Protein 2BZG (pdb70)

B-factor: mean 18.45, std 5.49, range [4.97, 42.67]

Sequence (226 aa):
EVQKNQVLTLEEWQDKWVNGKTAFHQEQGHQLLKKHLDTFLKGKSGLRVFFPLCGKAVEKWFADRGHSVVGVEISELGIQEFFTEQNLSYSEEPITEIPGTKVFKSSSGNISLYCCSIFDLPRTNIGKFDIWDRGALVAINPGDRKCYADTFSLLGKKFQYLLCVLSYDPTKHPGPPFYVPHAEIERLFGKICNIRCLEKVDAFEERHKSWGIDCLFEKLYLLTEK

Secondary structure (DSSP, 8-state):
-TTTT----HHHHHHHHHHT--TT--TT--HHHHHHHHHHHTT--S-EEEETT-TT----HHHHTT-EEEEE-S-HHHHHHHHHHTT--EEEEE-TTSTT-EEEEETTSSEEEEES-GGGGGGS----B--EESSSTTTS-GGGHHHHHH--TTB-SS-EEEEEEEE--TTT---SSPP--HHHHHHHHTTTEEEEEEEEEE---GGGGGGT-S--EEEEEEEEE-

Nearest PDB structures (foldseek):
  2h11-assembly2_B  TM=1.004E+00  e=7.024E-51  Homo sapiens
  3bgd-assembly2_B  TM=9.938E-01  e=3.199E-42  unclassified
  1pjz-assembly1_A  TM=6.692E-01  e=7.550E-13  Pseudomonas syringae pv. pisi
  3d2l-assembly1_A  TM=5.470E-01  e=1.070E-05  Exiguobacterium sibiricum 255-15
  3iv6-assembly3_C  TM=5.076E-01  e=2.076E-04  Cereibacter sphaeroides 2.4.1

InterPro domains:
  IPR008854 TPMT family [PF05724] (25-245)
  IPR008854 TPMT family [PS51585] (26-240)
  IPR025835 Thiopurine S-methyltransferase [MF_00812] (24-244)
  IPR025835 Thiopurine S-methyltransferase [PIRSF023956] (27-245)
  IPR029063 S-adenosyl-L-methionine-dependent methyltransferase superfamily [G3DSA:3.40.50.150] (14-245)
  IPR029063 S-adenosyl-L-methionine-dependent methyltransferase superfamily [SSF53335] (18-244)

Solvent-accessible surface area: 11206 Å² total

Radius of gyration: 16.87 Å; Cα contacts (8 Å, |Δi|>4): 407; chains: 1; bounding box: 40×41×32 Å

CATH classification: 3.40.50.150

Organism: Homo sapiens (NCBI:txid9606)

Structure (mmCIF, N/CA/C/O backbone):
data_2BZG
#
_entry.id   2BZG
#
_cell.length_a   85.486
_cell.length_b   85.486
_cell.length_c   69.362
_cell.angle_alpha   90.00
_cell.angle_beta   90.00
_cell.angle_gamma   90.00
#
_symmetry.space_group_name_H-M   'P 42 21 2'
#
loop_
_entity.id
_entity.type
_entity.pdbx_description
1 polymer 'THIOPURINE S-METHYLTRANSFERASE'
2 non-polymer S-ADENOSYL-L-HOMOCYSTEINE
3 non-polymer 2-[3-(2-HYDROXY-1,1-DIHYDROXYMETHYL-ETHYLAMINO)-PROPYLAMINO]-2-HYDROXYMETHYL-PROPANE-1,3-DIOL
4 water water
#
loop_
_atom_site.group_PDB
_atom_site.id
_atom_site.type_symbol
_atom_site.label_atom_id
_atom_site.label_alt_id
_atom_site.label_comp_id
_atom_site.label_asym_id
_atom_site.label_entity_id
_atom_site.label_seq_id
_atom_site.pdbx_PDB_ins_code
_atom_site.Cartn_x
_atom_site.Cartn_y
_atom_site.Cartn_z
_atom_site.occupancy
_atom_site.B_iso_or_equiv
_atom_site.auth_seq_id
_atom_site.auth_comp_id
_atom_site.auth_asym_id
_atom_site.auth_atom_id
_atom_site.pdbx_PDB_model_num
ATOM 1 N N . GLU A 1 4 ? 38.233 5.728 2.207 1.00 31.91 17 GLU A N 1
ATOM 2 C CA . GLU A 1 4 ? 37.737 4.855 1.094 1.00 32.31 17 GLU A CA 1
ATOM 3 C C . GLU A 1 4 ? 36.927 3.631 1.544 1.00 31.51 17 GLU A C 1
ATOM 4 O O . GLU A 1 4 ? 35.977 3.235 0.867 1.00 31.76 17 GLU A O 1
ATOM 10 N N . VAL A 1 5 ? 37.309 3.029 2.669 1.00 30.48 18 VAL A N 1
ATOM 11 C CA . VAL A 1 5 ? 36.734 1.757 3.126 1.00 29.08 18 VAL A CA 1
ATOM 12 C C . VAL A 1 5 ? 35.196 1.730 3.253 1.00 27.72 18 VAL A C 1
ATOM 13 O O . VAL A 1 5 ? 34.545 0.808 2.757 1.00 28.18 18 VAL A O 1
ATOM 17 N N . GLN A 1 6 ? 34.630 2.736 3.916 1.00 25.58 19 GLN A N 1
ATOM 18 C CA . GLN A 1 6 ? 33.187 2.763 4.190 1.00 23.25 19 GLN A CA 1
ATOM 19 C C . GLN A 1 6 ? 32.431 3.627 3.194 1.00 23.43 19 GLN A C 1
ATOM 20 O O . GLN A 1 6 ? 31.226 3.874 3.360 1.00 22.42 19 GLN A O 1
ATOM 26 N N . LYS A 1 7 ? 33.119 4.051 2.139 1.00 23.42 20 LYS A N 1
ATOM 27 C CA . LYS A 1 7 ? 32.623 5.135 1.285 1.00 24.38 20 LYS A CA 1
ATOM 28 C C . LYS A 1 7 ? 31.283 4.849 0.620 1.00 23.73 20 LYS A C 1
ATOM 29 O O . LYS A 1 7 ? 30.523 5.779 0.341 1.00 24.22 20 LYS A O 1
ATOM 35 N N . ASN A 1 8 ? 30.996 3.574 0.367 1.00 22.77 21 ASN A N 1
ATOM 36 C CA . ASN A 1 8 ? 29.785 3.219 -0.374 1.00 22.34 21 ASN A CA 1
ATOM 37 C C . ASN A 1 8 ? 28.615 2.784 0.525 1.00 21.03 21 ASN A C 1
ATOM 38 O O . ASN A 1 8 ? 27.587 2.321 0.033 1.00 21.74 21 ASN A O 1
ATOM 43 N N . GLN A 1 9 ? 28.768 2.949 1.840 1.00 18.99 22 GLN A N 1
ATOM 44 C CA . GLN A 1 9 ? 27.685 2.609 2.757 1.00 18.08 22 GLN A CA 1
ATOM 45 C C . GLN A 1 9 ? 26.542 3.607 2.615 1.00 16.52 22 GLN A C 1
ATOM 46 O O . GLN A 1 9 ? 26.764 4.819 2.691 1.00 16.45 22 GLN A O 1
ATOM 52 N N . VAL A 1 10 ? 25.340 3.097 2.340 1.00 15.57 23 VAL A N 1
ATOM 53 C CA . VAL A 1 10 ? 24.152 3.934 2.159 1.00 15.06 23 VAL A CA 1
ATOM 54 C C . VAL A 1 10 ? 22.989 3.385 2.983 1.00 15.52 23 VAL A C 1
ATOM 55 O O . VAL A 1 10 ? 22.342 2.406 2.598 1.00 16.94 23 VAL A O 1
ATOM 59 N N . LEU A 1 11 ? 22.772 3.990 4.156 1.00 14.71 24 LEU A N 1
ATOM 60 C CA . LEU A 1 11 ? 21.644 3.637 5.011 1.00 14.37 24 LEU A CA 1
ATOM 61 C C . LEU A 1 11 ? 20.421 4.441 4.615 1.00 14.11 24 LEU A C 1
ATOM 62 O O . LEU A 1 11 ? 20.531 5.574 4.111 1.00 14.08 24 LEU A O 1
ATOM 67 N N . THR A 1 12 ? 19.255 3.855 4.851 1.00 14.99 25 THR A N 1
ATOM 68 C CA . THR A 1 12 ? 17.987 4.501 4.533 1.00 16.07 25 THR A CA 1
ATOM 69 C C . THR A 1 12 ? 17.328 5.091 5.764 1.00 15.63 25 THR A C 1
ATOM 70 O O . THR A 1 12 ? 17.573 4.656 6.908 1.00 15.83 25 THR A O 1
ATOM 74 N N . LEU A 1 13 ? 16.454 6.069 5.541 1.00 15.33 26 LEU A N 1
ATOM 75 C CA . LEU A 1 13 ? 15.702 6.649 6.656 1.00 15.26 26 LEU A CA 1
ATOM 76 C C . LEU A 1 13 ? 14.811 5.614 7.364 1.00 16.04 26 LEU A C 1
ATOM 77 O O . LEU A 1 13 ? 14.667 5.644 8.587 1.00 16.15 26 LEU A O 1
ATOM 82 N N . GLU A 1 14 ? 14.259 4.683 6.583 1.00 16.92 27 GLU A N 1
ATOM 83 C CA . GLU A 1 14 ? 13.408 3.625 7.102 1.00 18.08 27 GLU A CA 1
ATOM 84 C C . GLU A 1 14 ? 14.200 2.699 8.044 1.00 17.18 27 GLU A C 1
ATOM 85 O O . GLU A 1 14 ? 13.695 2.311 9.110 1.00 17.78 27 GLU A O 1
ATOM 91 N N . GLU A 1 15 ? 15.444 2.379 7.670 1.00 17.16 28 GLU A N 1
ATOM 92 C CA . GLU A 1 15 ? 16.340 1.608 8.528 1.00 16.72 28 GLU A CA 1
ATOM 93 C C . GLU A 1 15 ? 16.558 2.283 9.875 1.00 15.70 28 GLU A C 1
ATOM 94 O O . GLU A 1 15 ? 16.452 1.633 10.910 1.00 16.28 28 GLU A O 1
ATOM 100 N N . TRP A 1 16 ? 16.826 3.593 9.859 1.00 14.83 29 TRP A N 1
ATOM 101 C CA . TRP A 1 16 ? 16.928 4.326 11.113 1.00 14.13 29 TRP A CA 1
ATOM 102 C C . TRP A 1 16 ? 15.631 4.332 11.921 1.00 14.62 29 TRP A C 1
ATOM 103 O O . TRP A 1 16 ? 15.654 4.137 13.136 1.00 13.51 29 TRP A O 1
ATOM 114 N N . GLN A 1 17 ? 14.504 4.579 11.256 1.00 15.47 30 GLN A N 1
ATOM 115 C CA . GLN A 1 17 ? 13.223 4.576 11.970 1.00 15.47 30 GLN A CA 1
ATOM 116 C C . GLN A 1 17 ? 12.939 3.202 12.581 1.00 15.85 30 GLN A C 1
ATOM 117 O O . GLN A 1 17 ? 12.444 3.113 13.719 1.00 14.70 30 GLN A O 1
ATOM 123 N N . ASP A 1 18 ? 13.274 2.144 11.839 1.00 17.02 31 ASP A N 1
ATOM 124 C CA . ASP A 1 18 ? 13.105 0.768 12.332 1.00 17.79 31 ASP A CA 1
ATOM 125 C C . ASP A 1 18 ? 13.915 0.496 13.590 1.00 17.62 31 ASP A C 1
ATOM 126 O O . ASP A 1 18 ? 13.442 -0.190 14.496 1.00 18.04 31 ASP A O 1
ATOM 131 N N . LYS A 1 19 ? 15.139 1.025 13.654 1.00 16.73 32 LYS A N 1
ATOM 132 C CA . LYS A 1 19 ? 15.938 0.907 14.870 1.00 16.32 32 LYS A CA 1
ATOM 133 C C . LYS A 1 19 ? 15.164 1.414 16.084 1.00 16.40 32 LYS A C 1
ATOM 134 O O . LYS A 1 19 ? 15.128 0.746 17.123 1.00 16.18 32 LYS A O 1
ATOM 140 N N . TRP A 1 20 ? 14.514 2.577 15.947 1.00 15.91 33 TRP A N 1
ATOM 141 C CA . TRP A 1 20 ? 13.706 3.124 17.023 1.00 16.07 33 TRP A CA 1
ATOM 142 C C . TRP A 1 20 ? 12.508 2.215 17.375 1.00 16.73 33 TRP A C 1
ATOM 143 O O . TRP A 1 20 ? 12.294 1.884 18.558 1.00 18.30 33 TRP A O 1
ATOM 154 N N . VAL A 1 21 ? 11.761 1.799 16.356 1.00 18.11 34 VAL A N 1
ATOM 155 C CA . VAL A 1 21 ? 10.637 0.870 16.561 1.00 19.13 34 VAL A CA 1
ATOM 156 C C . VAL A 1 21 ? 11.106 -0.398 17.295 1.00 19.30 34 VAL A C 1
ATOM 157 O O . VAL A 1 21 ? 10.409 -0.912 18.179 1.00 20.36 34 VAL A O 1
ATOM 161 N N . ASN A 1 22 ? 12.287 -0.888 16.930 1.00 19.42 35 ASN A N 1
ATOM 162 C CA . ASN A 1 22 ? 12.810 -2.147 17.475 1.00 20.14 35 ASN A CA 1
ATOM 163 C C . ASN A 1 22 ? 13.593 -2.021 18.793 1.00 20.34 35 ASN A C 1
ATOM 164 O O . ASN A 1 22 ? 14.015 -3.032 19.363 1.00 21.41 35 ASN A O 1
ATOM 169 N N . GLY A 1 23 ? 13.799 -0.791 19.276 1.00 19.89 36 GLY A N 1
ATOM 170 C CA . GLY A 1 23 ? 14.530 -0.593 20.537 1.00 19.29 36 GLY A CA 1
ATOM 171 C C . GLY A 1 23 ? 16.040 -0.771 20.405 1.00 18.53 36 GLY A C 1
ATOM 172 O O . GLY A 1 23 ? 16.747 -0.922 21.402 1.00 19.37 36 GLY A O 1
ATOM 173 N N . LYS A 1 24 ? 16.533 -0.710 19.173 1.00 17.73 37 LYS A N 1
ATOM 174 C CA . LYS A 1 24 ? 17.957 -0.858 18.905 1.00 17.69 37 LYS A CA 1
ATOM 175 C C . LYS A 1 24 ? 18.598 0.531 18.887 1.00 17.12 37 LYS A C 1
ATOM 176 O O . LYS A 1 24 ? 18.944 1.067 17.830 1.00 17.26 37 LYS A O 1
ATOM 182 N N . THR A 1 25 ? 18.736 1.100 20.074 1.00 16.48 38 THR A N 1
ATOM 183 C CA . THR A 1 25 ? 19.165 2.496 20.236 1.00 16.48 38 THR A CA 1
ATOM 184 C C . THR A 1 25 ? 20.322 2.608 21.247 1.00 16.27 38 THR A C 1
ATOM 185 O O . THR A 1 25 ? 20.348 3.521 22.070 1.00 17.36 38 THR A O 1
ATOM 189 N N . ALA A 1 26 ? 21.264 1.666 21.188 1.00 16.83 39 ALA A N 1
ATOM 190 C CA . ALA A 1 26 ? 22.379 1.604 22.143 1.00 17.08 39 ALA A CA 1
ATOM 191 C C . ALA A 1 26 ? 23.353 2.786 22.074 1.00 16.53 39 ALA A C 1
ATOM 192 O O . ALA A 1 26 ? 24.107 3.027 23.018 1.00 17.35 39 ALA A O 1
ATOM 194 N N . PHE A 1 27 ? 23.284 3.567 20.998 1.00 15.60 40 PHE A N 1
ATOM 195 C CA . PHE A 1 27 ? 24.032 4.848 20.917 1.00 14.95 40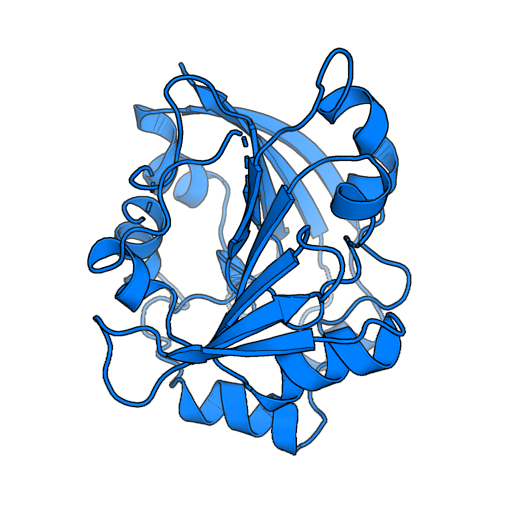 PHE A CA 1
ATOM 196 C C . PHE A 1 27 ? 23.602 5.853 21.974 1.00 14.52 40 PHE A C 1
ATOM 197 O O . PHE A 1 27 ? 24.349 6.788 22.318 1.00 14.69 40 PHE A O 1
ATOM 205 N N . HIS A 1 28 ? 22.381 5.679 22.484 1.00 14.38 41 HIS A N 1
ATOM 206 C CA . HIS A 1 28 ? 21.819 6.648 23.405 1.00 14.36 41 HIS A CA 1
ATOM 207 C C . HIS A 1 28 ? 22.486 6.582 24.771 1.00 14.76 41 HIS A C 1
ATOM 208 O O . HIS A 1 28 ? 22.621 5.503 25.342 1.00 15.64 41 HIS A O 1
ATOM 215 N N . GLN A 1 29 ? 22.884 7.744 25.288 1.00 14.90 42 GLN A N 1
ATOM 216 C CA . GLN A 1 29 ? 23.580 7.851 26.587 1.00 14.88 42 GLN A CA 1
ATOM 217 C C . GLN A 1 29 ? 22.685 8.511 27.627 1.00 16.37 42 GLN A C 1
ATOM 218 O O . GLN A 1 29 ? 22.530 9.741 27.651 1.00 15.68 42 GLN A O 1
ATOM 224 N N . GLU A 1 30 ? 22.076 7.671 28.470 1.00 16.75 43 GLU A N 1
ATOM 225 C CA . GLU A 1 30 ? 21.087 8.133 29.468 1.00 18.97 43 GLU A CA 1
ATOM 226 C C . GLU A 1 30 ? 21.611 9.190 30.429 1.00 18.44 43 GLU A C 1
ATOM 227 O O . GLU A 1 30 ? 20.859 10.068 30.864 1.00 18.95 43 GLU A O 1
ATOM 233 N N . GLN A 1 31 ? 22.897 9.093 30.788 1.00 18.62 44 GLN A N 1
ATOM 234 C CA . GLN A 1 31 ? 23.516 10.026 31.722 1.00 19.21 44 GLN A CA 1
ATOM 235 C C . GLN A 1 31 ? 24.124 11.216 30.991 1.00 18.62 44 GLN A C 1
ATOM 236 O O . GLN A 1 31 ? 24.603 12.167 31.607 1.00 19.88 44 GLN A O 1
ATOM 242 N N . GLY A 1 32 ? 24.091 11.153 29.662 1.00 17.78 45 GLY A N 1
ATOM 243 C CA . GLY A 1 32 ? 24.552 12.259 28.842 1.00 17.15 45 GLY A CA 1
ATOM 244 C C . GLY A 1 32 ? 26.036 12.229 28.585 1.00 16.40 45 GLY A C 1
ATOM 245 O O . GLY A 1 32 ? 26.790 11.472 29.223 1.00 17.51 45 GLY A O 1
ATOM 246 N N . HIS A 1 33 ? 26.454 13.089 27.664 1.00 15.46 46 HIS A N 1
ATOM 247 C CA . HIS A 1 33 ? 27.821 13.074 27.181 1.00 15.14 46 HIS A CA 1
ATOM 248 C C . HIS A 1 33 ? 28.804 13.620 28.204 1.00 15.27 46 HIS A C 1
ATOM 249 O O . HIS A 1 33 ? 28.700 14.772 28.624 1.00 15.42 46 HIS A O 1
ATOM 256 N N . GLN A 1 34 ? 29.785 12.800 28.579 1.00 15.71 47 GLN A N 1
ATOM 257 C CA . GLN A 1 34 ? 30.684 13.186 29.672 1.00 15.41 47 GLN A CA 1
ATOM 258 C C . GLN A 1 34 ? 31.743 14.219 29.283 1.00 15.85 47 GLN A C 1
ATOM 259 O O . GLN A 1 34 ? 32.143 15.031 30.127 1.00 16.35 47 GLN A O 1
ATOM 265 N N . LEU A 1 35 ? 32.139 14.272 28.010 1.00 15.20 48 LEU A N 1
ATOM 266 C CA . LEU A 1 35 ? 33.040 15.353 27.583 1.00 15.58 48 LEU A CA 1
ATOM 267 C C . LEU A 1 35 ? 32.304 16.688 27.534 1.00 15.53 48 LEU A C 1
ATOM 268 O O . LEU A 1 35 ? 32.842 17.722 27.924 1.00 16.19 48 LEU A O 1
ATOM 273 N N . LEU A 1 36 ? 31.058 16.674 27.082 1.00 15.02 49 LEU A N 1
ATOM 274 C CA . LEU A 1 36 ? 30.297 17.916 27.092 1.00 15.16 49 LEU A CA 1
ATOM 275 C C . LEU A 1 36 ? 30.087 18.364 28.520 1.00 15.14 49 LEU A C 1
ATOM 276 O O . LEU A 1 36 ? 30.227 19.542 28.813 1.00 15.08 49 LEU A O 1
ATOM 281 N N . LYS A 1 37 ? 29.761 17.420 29.405 1.00 15.34 50 LYS A N 1
ATOM 282 C CA . LYS A 1 37 ? 29.539 17.763 30.808 1.00 16.59 50 LYS A CA 1
ATOM 283 C C . LYS A 1 37 ? 30.781 18.474 31.377 1.00 16.93 50 LYS A C 1
ATOM 284 O O . LYS A 1 37 ? 30.680 19.539 31.989 1.00 17.53 50 LYS A O 1
ATOM 290 N N . LYS A 1 38 ? 31.953 17.909 31.116 1.00 17.20 51 LYS A N 1
ATOM 291 C CA . LYS A 1 38 ? 33.204 18.520 31.551 1.00 17.80 51 LYS A CA 1
ATOM 292 C C . LYS A 1 38 ? 33.401 19.957 31.073 1.00 17.48 51 LYS A C 1
ATOM 293 O O . LYS A 1 38 ? 33.827 20.806 31.850 1.00 18.26 51 LYS A O 1
ATOM 299 N N . HIS A 1 39 ? 33.133 20.224 29.787 1.00 16.97 52 HIS A N 1
ATOM 300 C CA . HIS A 1 39 ? 33.458 21.519 29.184 1.00 17.39 52 HIS A CA 1
ATOM 301 C C . HIS A 1 39 ? 32.288 22.499 29.096 1.00 17.26 52 HIS A C 1
ATOM 302 O O . HIS A 1 39 ? 32.464 23.640 28.623 1.00 16.78 52 HIS A O 1
ATOM 309 N N . LEU A 1 40 ? 31.108 22.078 29.556 1.00 16.44 53 LEU A N 1
ATOM 310 C CA . LEU A 1 40 ? 29.893 22.870 29.334 1.00 17.96 53 LEU A CA 1
ATOM 311 C C . LEU A 1 40 ? 30.001 24.312 29.821 1.00 18.17 53 LEU A C 1
ATOM 312 O O . LEU A 1 40 ? 29.630 25.250 29.095 1.00 18.13 53 LEU A O 1
ATOM 317 N N . ASP A 1 41 ? 30.478 24.497 31.052 1.00 19.24 54 ASP A N 1
ATOM 318 C CA . ASP A 1 41 ? 30.603 25.852 31.603 1.00 19.69 54 ASP A CA 1
ATOM 319 C C . ASP A 1 41 ? 31.553 26.730 30.789 1.00 20.25 54 ASP A C 1
ATOM 320 O O . ASP A 1 41 ? 31.259 27.910 30.556 1.00 20.60 54 ASP A O 1
ATOM 325 N N . THR A 1 42 ? 32.666 26.154 30.334 1.00 20.22 55 THR A N 1
ATOM 326 C CA . THR A 1 42 ? 33.645 26.886 29.526 1.00 21.49 55 THR A CA 1
ATOM 327 C C . THR A 1 42 ? 32.971 27.328 28.234 1.00 20.38 55 THR A C 1
ATOM 328 O O . THR A 1 42 ? 33.007 28.495 27.885 1.00 21.16 55 THR A O 1
ATOM 332 N N . PHE A 1 43 ? 32.302 26.395 27.570 1.00 19.96 56 PHE A N 1
ATOM 333 C CA . PHE A 1 43 ? 31.613 26.718 26.325 1.00 19.46 56 PHE A CA 1
ATOM 334 C C . PHE A 1 43 ? 30.558 27.816 26.496 1.00 19.80 56 PHE A C 1
ATOM 335 O O . PHE A 1 43 ? 30.366 28.629 25.596 1.00 20.58 56 PHE A O 1
ATOM 343 N N . LEU A 1 44 ? 29.875 27.830 27.639 1.00 20.01 57 LEU A N 1
ATOM 344 C CA . LEU A 1 44 ? 28.771 28.773 27.856 1.00 20.17 57 LEU A CA 1
ATOM 345 C C . LEU A 1 44 ? 29.189 30.039 28.613 1.00 20.98 57 LEU A C 1
ATOM 346 O O . LEU A 1 44 ? 28.364 30.929 28.834 1.00 20.65 57 LEU A O 1
ATOM 351 N N . LYS A 1 45 ? 30.465 30.125 28.985 1.00 22.05 58 LYS A N 1
ATOM 352 C CA . LYS A 1 45 ? 30.954 31.276 29.742 1.00 23.13 58 LYS A CA 1
ATOM 353 C C . LYS A 1 45 ? 30.659 32.608 29.050 1.00 23.68 58 LYS A C 1
ATOM 354 O O . LYS A 1 45 ? 31.067 32.836 27.897 1.00 23.78 58 LYS A O 1
ATOM 360 N N . GLY A 1 46 ? 29.943 33.473 29.768 1.00 24.13 59 GLY A N 1
ATOM 361 C CA . GLY A 1 46 ? 29.605 34.811 29.280 1.00 25.01 59 GLY A CA 1
ATOM 362 C C . GLY A 1 46 ? 28.453 34.841 28.288 1.00 25.55 59 GLY A C 1
ATOM 363 O O . GLY A 1 46 ? 28.113 35.918 27.764 1.00 26.75 59 GLY A O 1
ATOM 364 N N . LYS A 1 47 ? 27.846 33.673 28.052 1.00 25.12 60 LYS A N 1
ATOM 365 C CA . LYS A 1 47 ? 26.793 33.509 27.044 1.00 24.46 60 LYS A CA 1
ATOM 366 C C . LYS A 1 47 ? 25.376 33.470 27.648 1.00 23.83 60 LYS A C 1
ATOM 367 O O . LYS A 1 47 ? 25.141 32.838 28.678 1.00 24.93 60 LYS A O 1
ATOM 373 N N . SER A 1 48 ? 24.437 34.125 26.979 1.00 22.82 61 SER A N 1
ATOM 374 C CA . SER A 1 48 ? 23.057 34.198 27.434 1.00 22.56 61 SER A CA 1
ATOM 375 C C . SER A 1 48 ? 22.071 34.069 26.271 1.00 21.14 61 SER A C 1
ATOM 376 O O . SER A 1 48 ? 22.230 34.723 25.239 1.00 21.35 61 SER A O 1
ATOM 379 N N . GLY A 1 49 ? 21.073 33.208 26.436 1.00 20.31 62 GLY A N 1
ATOM 380 C CA . GLY A 1 49 ? 20.051 33.022 25.413 1.00 19.32 62 GLY A CA 1
ATOM 381 C C . GLY A 1 49 ? 20.575 32.677 24.019 1.00 18.94 62 GLY A C 1
ATOM 382 O O . GLY A 1 49 ? 20.172 33.291 23.035 1.00 19.57 62 GLY A O 1
ATOM 383 N N . LEU A 1 50 ? 21.487 31.712 23.931 1.00 18.10 63 LEU A N 1
ATOM 384 C CA . LEU A 1 50 ? 21.968 31.263 22.611 1.00 17.49 63 LEU A CA 1
ATOM 385 C C . LEU A 1 50 ? 20.916 30.394 21.943 1.00 16.70 63 LEU A C 1
ATOM 386 O O . LEU A 1 50 ? 20.023 29.879 22.619 1.00 17.18 63 LEU A O 1
ATOM 391 N N . ARG A 1 51 ? 21.002 30.279 20.625 1.00 15.63 64 ARG A N 1
ATOM 392 C CA . ARG A 1 51 ? 20.243 29.291 19.870 1.00 15.24 64 ARG A CA 1
ATOM 393 C C . ARG A 1 51 ? 21.211 28.162 19.579 1.00 14.49 64 ARG A C 1
ATOM 394 O O . ARG A 1 51 ? 22.265 28.385 18.985 1.00 13.16 64 ARG A O 1
ATOM 402 N N . VAL A 1 52 ? 20.824 26.944 19.947 1.00 13.11 65 VAL A N 1
ATOM 403 C CA . VAL A 1 52 ? 21.699 25.760 19.873 1.00 12.58 65 VAL A CA 1
ATOM 404 C C . VAL A 1 52 ? 21.010 24.702 19.001 1.00 13.20 65 VAL A C 1
ATOM 405 O O . VAL A 1 52 ? 19.819 24.411 19.196 1.00 13.30 65 VAL A O 1
ATOM 409 N N . PHE A 1 53 ? 21.736 24.183 18.002 1.00 12.33 66 PHE A N 1
ATOM 410 C CA . PHE A 1 53 ? 21.181 23.166 17.107 1.00 12.19 66 PHE A CA 1
ATOM 411 C C . PHE A 1 53 ? 21.781 21.784 17.383 1.00 12.45 66 PHE A C 1
ATOM 412 O O . PHE A 1 53 ? 23.005 21.668 17.559 1.00 12.59 66 PHE A O 1
ATOM 420 N N . PHE A 1 54 ? 20.910 20.762 17.377 1.00 11.74 67 PHE A N 1
ATOM 421 C CA . PHE A 1 54 ? 21.310 19.342 17.550 1.00 10.91 67 PHE A CA 1
ATOM 422 C C . PHE A 1 54 ? 20.935 18.561 16.292 1.00 11.44 67 PHE A C 1
ATOM 423 O O . PHE A 1 54 ? 19.797 18.132 16.148 1.00 10.87 67 PHE A O 1
ATOM 431 N N . PRO A 1 55 ? 21.862 18.391 15.357 1.00 10.86 68 PRO A N 1
ATOM 432 C CA . PRO A 1 55 ? 21.558 17.555 14.190 1.00 10.89 68 PRO A CA 1
ATOM 433 C C . PRO A 1 55 ? 21.350 16.087 14.611 1.00 11.12 68 PRO A C 1
ATOM 434 O O . PRO A 1 55 ? 22.064 15.596 15.489 1.00 11.32 68 PRO A O 1
ATOM 438 N N . LEU A 1 56 ? 20.402 15.389 13.968 1.00 11.02 69 LEU A N 1
ATOM 439 C CA . LEU A 1 56 ? 20.240 13.934 14.172 1.00 10.34 69 LEU A CA 1
ATOM 440 C C . LEU A 1 56 ? 20.153 13.666 15.679 1.00 10.96 69 LEU A C 1
ATOM 441 O O . LEU A 1 56 ? 20.875 12.856 16.234 1.00 11.24 69 LEU A O 1
ATOM 446 N N . CYS A 1 57 ? 19.230 14.356 16.320 1.00 11.20 70 CYS A N 1
ATOM 447 C CA . CYS A 1 57 ? 19.261 14.491 17.777 1.00 11.16 70 CYS A CA 1
ATOM 448 C C . CYS A 1 57 ? 18.772 13.290 18.589 1.00 11.67 70 CYS A C 1
ATOM 449 O O . CYS A 1 57 ? 19.031 13.226 19.801 1.00 11.73 70 CYS A O 1
ATOM 452 N N . GLY A 1 58 ? 18.061 12.351 17.957 1.00 11.70 71 GLY A N 1
ATOM 453 C CA . GLY A 1 58 ? 17.480 11.225 18.731 1.00 12.48 71 GLY A CA 1
ATOM 454 C C . GLY A 1 58 ? 16.705 11.789 19.915 1.00 13.07 71 GLY A C 1
ATOM 455 O O . GLY A 1 58 ? 15.882 12.701 19.739 1.00 12.58 71 GLY A O 1
ATOM 456 N N . LYS A 1 59 ? 16.968 11.264 21.105 1.00 12.32 72 LYS A N 1
ATOM 457 C CA . LYS A 1 59 ? 16.385 11.789 22.364 1.00 13.16 72 LYS A CA 1
ATOM 458 C C . LYS A 1 59 ? 17.470 12.311 23.327 1.00 12.37 72 LYS A C 1
ATOM 459 O O . LYS A 1 59 ? 17.379 12.187 24.570 1.00 12.66 72 LYS A O 1
ATOM 465 N N . ALA A 1 60 ? 18.478 12.952 22.720 1.00 12.23 73 ALA A N 1
ATOM 466 C CA . ALA A 1 60 ? 19.700 13.423 23.398 1.00 12.53 73 ALA A CA 1
ATOM 467 C C . ALA A 1 60 ? 19.338 14.181 24.675 1.00 12.62 73 ALA A C 1
ATOM 468 O O . ALA A 1 60 ? 18.694 15.237 24.613 1.00 12.51 73 ALA A O 1
ATOM 470 N N . VAL A 1 61 ? 19.747 13.646 25.827 1.00 13.17 74 VAL A N 1
ATOM 471 C CA . VAL A 1 61 ? 19.392 14.309 27.084 1.00 13.98 74 VAL A CA 1
ATOM 472 C C . VAL A 1 61 ? 20.001 15.695 27.222 1.00 13.86 74 VAL A C 1
ATOM 473 O O . VAL A 1 61 ? 19.502 16.539 27.991 1.00 14.74 74 VAL A O 1
ATOM 477 N N . GLU A 1 62 ? 21.068 15.948 26.465 1.00 13.16 75 GLU A N 1
ATOM 478 C CA . GLU A 1 62 ? 21.822 17.193 26.580 1.00 13.48 75 GLU A CA 1
ATOM 479 C C . GLU A 1 62 ? 21.018 18.373 26.051 1.00 13.58 75 GLU A C 1
ATOM 480 O O . GLU A 1 62 ? 21.332 19.528 26.344 1.00 13.17 75 GLU A O 1
ATOM 494 N N . LYS A 1 64 ? 18.113 19.108 27.074 1.00 14.18 77 LYS A N 1
ATOM 495 C CA . LYS A 1 64 ? 17.535 19.689 28.275 1.00 15.20 77 LYS A CA 1
ATOM 496 C C . LYS A 1 64 ? 18.596 20.459 29.073 1.00 14.95 77 LYS A C 1
ATOM 497 O O . LYS A 1 64 ? 18.274 21.442 29.731 1.00 15.57 77 LYS A O 1
ATOM 503 N N . TRP A 1 65 ? 19.866 20.048 28.973 1.00 14.04 78 TRP A N 1
ATOM 504 C CA . TRP A 1 65 ? 20.939 20.783 29.668 1.00 14.12 78 TRP A CA 1
ATOM 505 C C . TRP A 1 65 ? 20.990 22.216 29.212 1.00 14.12 78 TRP A C 1
ATOM 506 O O . TRP A 1 65 ? 21.138 23.147 30.008 1.00 14.83 78 TRP A O 1
ATOM 517 N N . PHE A 1 66 ? 20.883 22.409 27.894 1.00 13.31 79 PHE A N 1
ATOM 518 C CA . PHE A 1 66 ? 20.921 23.737 27.348 1.00 12.91 79 PHE A CA 1
ATOM 519 C C . PHE A 1 66 ? 19.648 24.550 27.620 1.00 13.55 79 PHE A C 1
ATOM 520 O O . PHE A 1 66 ? 19.721 25.740 27.923 1.00 13.31 79 PHE A O 1
ATOM 528 N N . ALA A 1 67 ? 18.488 23.919 27.451 1.00 14.43 80 ALA A N 1
ATOM 529 C CA . ALA A 1 67 ? 17.192 24.568 27.745 1.00 14.60 80 ALA A CA 1
ATOM 530 C C . ALA A 1 67 ? 17.109 25.003 29.219 1.00 15.04 80 ALA A C 1
ATOM 531 O O . ALA A 1 67 ? 16.584 26.073 29.534 1.00 15.83 80 ALA A O 1
ATOM 533 N N . ASP A 1 68 ? 17.597 24.156 30.114 1.00 16.24 81 ASP A N 1
ATOM 534 C CA . ASP A 1 68 ? 17.576 24.453 31.558 1.00 17.02 81 ASP A CA 1
ATOM 535 C C . ASP A 1 68 ? 18.441 25.664 31.894 1.00 17.80 81 ASP A C 1
ATOM 536 O O . ASP A 1 68 ? 18.238 26.313 32.929 1.00 17.44 81 ASP A O 1
ATOM 541 N N . ARG A 1 69 ? 19.424 25.939 31.039 1.00 17.43 82 ARG A N 1
ATOM 542 C CA . ARG A 1 69 ? 20.354 27.057 31.227 1.00 17.43 82 ARG A CA 1
ATOM 543 C C . ARG A 1 69 ? 19.947 28.319 30.464 1.00 17.06 82 ARG A C 1
ATOM 544 O O . ARG A 1 69 ? 20.702 29.309 30.401 1.00 17.25 82 ARG A O 1
ATOM 552 N N . GLY A 1 70 ? 18.738 28.295 29.903 1.00 17.43 83 GLY A N 1
ATOM 553 C CA . GLY A 1 70 ? 18.157 29.488 29.293 1.00 17.20 83 GLY A CA 1
ATOM 554 C C . GLY A 1 70 ? 18.373 29.692 27.803 1.00 17.44 83 GLY A C 1
ATOM 555 O O . GLY A 1 70 ? 18.038 30.750 27.276 1.00 17.52 83 GLY A O 1
ATOM 556 N N . HIS A 1 71 ? 18.924 28.673 27.136 1.00 16.34 84 HIS A N 1
ATOM 557 C CA . HIS A 1 71 ? 19.169 28.699 25.695 1.00 16.12 84 HIS A CA 1
ATOM 558 C C . HIS A 1 71 ? 18.020 28.009 24.956 1.00 16.16 84 HIS A C 1
ATOM 559 O O . HIS A 1 71 ? 17.297 27.196 25.535 1.00 17.07 84 HIS A O 1
ATOM 566 N N . SER A 1 72 ? 17.798 28.394 23.708 1.00 16.69 85 SER A N 1
ATOM 567 C CA . SER A 1 72 ? 16.726 27.764 22.929 1.00 17.09 85 SER A CA 1
ATOM 568 C C . SER A 1 72 ? 17.360 26.716 22.038 1.00 16.33 85 SER A C 1
ATOM 569 O O . SER A 1 72 ? 18.416 26.964 21.424 1.00 16.61 85 SER A O 1
ATOM 572 N N . VAL A 1 73 ? 16.727 25.545 22.015 1.00 14.70 86 VAL A N 1
ATOM 573 C CA . VAL A 1 73 ? 17.281 24.354 21.389 1.00 14.52 86 VAL A CA 1
ATOM 574 C C . VAL A 1 73 ? 16.378 23.929 20.219 1.00 13.59 86 VAL A C 1
ATOM 575 O O . VAL A 1 73 ? 15.132 23.920 20.339 1.00 13.30 86 VAL A O 1
ATOM 579 N N . VAL A 1 74 ? 16.991 23.615 19.081 1.00 13.03 87 VAL A N 1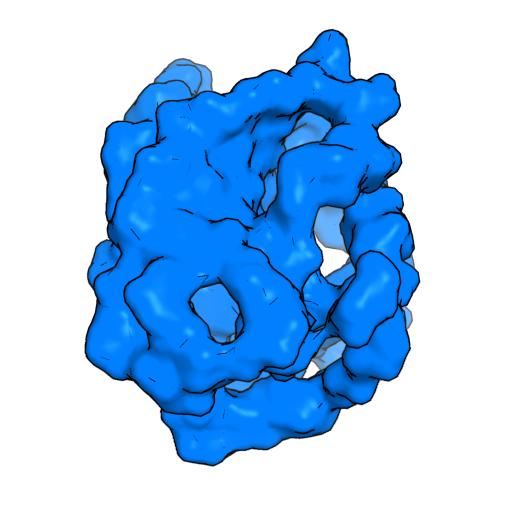
ATOM 580 C CA . VAL A 1 74 ? 16.269 23.024 17.949 1.00 13.03 87 VAL A CA 1
ATOM 581 C C . VAL A 1 74 ? 17.018 21.746 17.603 1.00 12.77 87 VAL A C 1
ATOM 582 O O . VAL A 1 74 ? 18.245 21.751 17.545 1.00 13.34 87 VAL A O 1
ATOM 586 N N . GLY A 1 75 ? 16.280 20.667 17.384 1.00 12.00 88 GLY A N 1
ATOM 587 C CA . GLY A 1 75 ? 16.867 19.407 16.935 1.00 12.68 88 GLY A CA 1
ATOM 588 C C . GLY A 1 75 ? 16.179 18.942 15.673 1.00 12.51 88 GLY A C 1
ATOM 589 O O . GLY A 1 75 ? 15.062 19.383 15.400 1.00 13.10 88 GLY A O 1
ATOM 590 N N . VAL A 1 76 ? 16.826 18.053 14.921 1.00 12.45 89 VAL A N 1
ATOM 591 C CA . VAL A 1 76 ? 16.181 17.403 13.783 1.00 11.97 89 VAL A CA 1
ATOM 592 C C . VAL A 1 76 ? 16.392 15.911 13.935 1.00 11.44 89 VAL A C 1
ATOM 593 O O . VAL A 1 76 ? 17.517 15.446 14.158 1.00 11.27 89 VAL A O 1
ATOM 597 N N . GLU A 1 77 ? 15.295 15.178 13.805 1.00 10.69 90 GLU A N 1
ATOM 598 C CA . GLU A 1 77 ? 15.290 13.727 14.018 1.00 11.10 90 GLU A CA 1
ATOM 599 C C . GLU A 1 77 ? 14.212 13.078 13.142 1.00 11.78 90 GLU A C 1
ATOM 600 O O . GLU A 1 77 ? 13.053 13.473 13.205 1.00 11.72 90 GLU A O 1
ATOM 606 N N . ILE A 1 78 ? 14.609 12.115 12.311 1.00 12.64 91 ILE A N 1
ATOM 607 C CA . ILE A 1 78 ? 13.654 11.468 11.393 1.00 13.05 91 ILE A CA 1
ATOM 608 C C . ILE A 1 78 ? 12.602 10.621 12.124 1.00 12.95 91 ILE A C 1
ATOM 609 O O . ILE A 1 78 ? 11.457 10.468 11.609 1.00 14.24 91 ILE A O 1
ATOM 614 N N . SER A 1 79 ? 12.952 10.081 13.296 1.00 13.02 92 SER A N 1
ATOM 615 C CA . SER A 1 79 ? 12.034 9.179 14.032 1.00 13.80 92 SER A CA 1
ATOM 616 C C . SER A 1 79 ? 11.082 9.947 14.946 1.00 13.90 92 SER A C 1
ATOM 617 O O . SER A 1 79 ? 11.488 10.564 15.945 1.00 14.02 92 SER A O 1
ATOM 620 N N . GLU A 1 80 ? 9.796 9.899 14.598 1.00 14.43 93 GLU A N 1
ATOM 621 C CA . GLU A 1 80 ? 8.760 10.431 15.470 1.00 14.67 93 GLU A CA 1
ATOM 622 C C . GLU A 1 80 ? 8.756 9.714 16.820 1.00 14.23 93 GLU A C 1
ATOM 623 O O . GLU A 1 80 ? 8.516 10.340 17.855 1.00 14.71 93 GLU A O 1
ATOM 629 N N . LEU A 1 81 ? 9.058 8.411 16.819 1.00 14.07 94 LEU A N 1
ATOM 630 C CA . LEU A 1 81 ? 9.133 7.634 18.079 1.00 15.53 94 LEU A CA 1
ATOM 631 C C . LEU A 1 81 ? 10.220 8.158 19.018 1.00 15.17 94 LEU A C 1
ATOM 632 O O . LEU A 1 81 ? 9.983 8.343 20.226 1.00 15.04 94 LEU A O 1
ATOM 637 N N . GLY A 1 82 ? 11.402 8.441 18.468 1.00 14.79 95 GLY A N 1
ATOM 638 C CA . GLY A 1 82 ? 12.498 8.982 19.273 1.00 14.68 95 GLY A CA 1
ATOM 639 C C . GLY A 1 82 ? 12.141 10.332 19.870 1.00 14.62 95 GLY A C 1
ATOM 640 O O . GLY A 1 82 ? 12.362 10.574 21.051 1.00 14.33 95 GLY A O 1
ATOM 641 N N . ILE A 1 83 ? 11.554 11.200 19.046 1.00 14.13 96 ILE A N 1
ATOM 642 C CA . ILE A 1 83 ? 11.082 12.510 19.510 1.00 14.16 96 ILE A CA 1
ATOM 643 C C . ILE A 1 83 ? 10.084 12.383 20.663 1.00 14.81 96 ILE A C 1
ATOM 644 O O . ILE A 1 83 ? 10.200 13.067 21.690 1.00 13.61 96 ILE A O 1
ATOM 649 N N . GLN A 1 84 ? 9.126 11.476 20.504 1.00 14.76 97 GLN A N 1
ATOM 650 C CA . GLN A 1 84 ? 8.145 11.225 21.551 1.00 15.81 97 GLN A CA 1
ATOM 651 C C . GLN A 1 84 ? 8.794 10.695 22.805 1.00 15.85 97 GLN A C 1
ATOM 652 O O . GLN A 1 84 ? 8.435 11.120 23.901 1.00 15.71 97 GLN A O 1
ATOM 658 N N . GLU A 1 85 ? 9.773 9.803 22.646 1.00 15.51 98 GLU A N 1
ATOM 659 C CA . GLU A 1 85 ? 10.505 9.292 23.790 1.00 15.96 98 GLU A CA 1
ATOM 660 C C . GLU A 1 85 ? 11.249 10.411 24.514 1.00 15.28 98 GLU A C 1
ATOM 661 O O . GLU A 1 85 ? 11.321 10.402 25.741 1.00 13.99 98 GLU A O 1
ATOM 667 N N . PHE A 1 86 ? 11.808 11.371 23.779 1.00 14.21 99 PHE A N 1
ATOM 668 C CA . PHE A 1 86 ? 12.446 12.523 24.418 1.00 14.63 99 PHE A CA 1
ATOM 669 C C . PHE A 1 86 ? 11.511 13.268 25.357 1.00 14.17 99 PHE A C 1
ATOM 670 O O . PHE A 1 86 ? 11.830 13.465 26.529 1.00 14.95 99 PHE A O 1
ATOM 678 N N . PHE A 1 87 ? 10.333 13.639 24.859 1.00 14.48 100 PHE A N 1
ATOM 679 C CA . PHE A 1 87 ? 9.392 14.414 25.644 1.00 15.38 100 PHE A CA 1
ATOM 680 C C . PHE A 1 87 ? 8.889 13.595 26.819 1.00 16.33 100 PHE A C 1
ATOM 681 O O . PHE A 1 87 ? 8.790 14.117 27.924 1.00 16.54 100 PHE A O 1
ATOM 689 N N . THR A 1 88 ? 8.624 12.310 26.582 1.00 17.49 101 THR A N 1
ATOM 690 C CA . THR A 1 88 ? 8.188 11.424 27.665 1.00 19.01 101 THR A CA 1
ATOM 691 C C . THR A 1 88 ? 9.257 11.320 28.751 1.00 19.64 101 THR A C 1
ATOM 692 O O . THR A 1 88 ? 8.962 11.466 29.949 1.00 19.84 101 THR A O 1
ATOM 696 N N . GLU A 1 89 ? 10.503 11.096 28.348 1.00 19.60 102 GLU A N 1
ATOM 697 C CA . GLU A 1 89 ? 11.574 10.863 29.325 1.00 19.57 102 GLU A CA 1
ATOM 698 C C . GLU A 1 89 ? 11.973 12.112 30.101 1.00 19.52 102 GLU A C 1
ATOM 699 O O . GLU A 1 89 ? 12.384 12.027 31.277 1.00 20.35 102 GLU A O 1
ATOM 705 N N . GLN A 1 90 ? 11.879 13.268 29.445 1.00 19.39 103 GLN A N 1
ATOM 706 C CA . GLN A 1 90 ? 12.213 14.546 30.077 1.00 19.11 103 GLN A CA 1
ATOM 707 C C . GLN A 1 90 ? 11.025 15.173 30.810 1.00 19.73 103 GLN A C 1
ATOM 708 O O . GLN A 1 90 ? 11.138 16.288 31.342 1.00 19.68 103 GLN A O 1
ATOM 714 N N . ASN A 1 91 ? 9.902 14.452 30.798 1.00 20.25 104 ASN A N 1
ATOM 715 C CA . ASN A 1 91 ? 8.650 14.913 31.396 1.00 21.10 104 ASN A CA 1
ATOM 716 C C . ASN A 1 91 ? 8.268 16.313 30.904 1.00 20.87 104 ASN A C 1
ATOM 717 O O . ASN A 1 91 ? 8.016 17.238 31.672 1.00 21.07 104 ASN A O 1
ATOM 722 N N . LEU A 1 92 ? 8.238 16.464 29.584 1.00 19.69 105 LEU A N 1
ATOM 723 C CA . LEU A 1 92 ? 7.868 17.747 28.990 1.00 19.83 105 LEU A CA 1
ATOM 724 C C . LEU A 1 92 ? 6.628 17.582 28.116 1.00 18.96 105 LEU A C 1
ATOM 725 O O . LEU A 1 92 ? 6.584 16.694 27.256 1.00 19.95 105 LEU A O 1
ATOM 730 N N . SER A 1 93 ? 5.619 18.427 28.339 1.00 18.45 106 SER A N 1
ATOM 731 C CA . SER A 1 93 ? 4.483 18.481 27.430 1.00 18.09 106 SER A CA 1
ATOM 732 C C . SER A 1 93 ? 4.899 19.189 26.140 1.00 16.96 106 SER A C 1
ATOM 733 O O . SER A 1 93 ? 5.827 20.018 26.130 1.00 16.29 106 SER A O 1
ATOM 736 N N . TYR A 1 94 ? 4.188 18.870 25.061 1.00 16.54 107 TYR A N 1
ATOM 737 C CA . TYR A 1 94 ? 4.464 19.459 23.765 1.00 16.24 107 TYR A CA 1
ATOM 738 C C . TYR A 1 94 ? 3.197 19.507 22.918 1.00 15.64 107 TYR A C 1
ATOM 739 O O . TYR A 1 94 ? 2.175 18.905 23.266 1.00 15.75 107 TYR A O 1
ATOM 748 N N . SER A 1 95 ? 3.292 20.193 21.784 1.00 15.03 108 SER A N 1
ATOM 749 C CA . SER A 1 95 ? 2.224 20.211 20.798 1.00 14.34 108 SER A CA 1
ATOM 750 C C . SER A 1 95 ? 2.892 20.200 19.440 1.00 14.71 108 SER A C 1
ATOM 751 O O . SER A 1 95 ? 4.132 20.268 19.364 1.00 14.43 108 SER A O 1
ATOM 754 N N . GLU A 1 96 ? 2.105 20.089 18.386 1.00 13.94 109 GLU A N 1
ATOM 755 C CA . GLU A 1 96 ? 2.654 19.840 17.055 1.00 14.17 109 GLU A CA 1
ATOM 756 C C . GLU A 1 96 ? 2.209 20.922 16.094 1.00 14.59 109 GLU A C 1
ATOM 757 O O . GLU A 1 96 ? 1.137 21.506 16.267 1.00 14.35 109 GLU A O 1
ATOM 763 N N . GLU A 1 97 ? 3.042 21.175 15.076 1.00 13.62 110 GLU A N 1
ATOM 764 C CA . GLU A 1 97 ? 2.683 21.995 13.912 1.00 14.78 110 GLU A CA 1
ATOM 765 C C . GLU A 1 97 ? 3.228 21.347 12.654 1.00 14.57 110 GLU A C 1
ATOM 766 O O . GLU A 1 97 ? 4.175 20.555 12.722 1.00 14.28 110 GLU A O 1
ATOM 772 N N . PRO A 1 98 ? 2.648 21.684 11.489 1.00 14.71 111 PRO A N 1
ATOM 773 C CA . PRO A 1 98 ? 3.239 21.193 10.262 1.00 14.72 111 PRO A CA 1
ATOM 774 C C . PRO A 1 98 ? 4.549 21.906 9.935 1.00 14.74 111 PRO A C 1
ATOM 775 O O . PRO A 1 98 ? 4.724 23.074 10.267 1.00 14.76 111 PRO A O 1
ATOM 779 N N . ILE A 1 99 ? 5.460 21.199 9.268 1.00 13.80 112 ILE A N 1
ATOM 780 C CA . ILE A 1 99 ? 6.534 21.874 8.566 1.00 14.14 112 ILE A CA 1
ATOM 781 C C . ILE A 1 99 ? 6.002 22.097 7.161 1.00 14.67 112 ILE A C 1
ATOM 782 O O . ILE A 1 99 ? 5.986 21.180 6.329 1.00 14.75 112 ILE A O 1
ATOM 787 N N . THR A 1 100 ? 5.511 23.311 6.911 1.00 14.61 113 THR A N 1
ATOM 788 C CA . THR A 1 100 ? 4.700 23.548 5.705 1.00 15.25 113 THR A CA 1
ATOM 789 C C . THR A 1 100 ? 5.480 23.306 4.417 1.00 14.43 113 THR A C 1
ATOM 790 O O . THR A 1 100 ? 4.900 22.945 3.394 1.00 15.23 113 THR A O 1
ATOM 794 N N . GLU A 1 101 ? 6.796 23.497 4.482 1.00 14.29 114 GLU A N 1
ATOM 795 C CA . GLU A 1 101 ? 7.646 23.379 3.302 1.00 13.27 114 GLU A CA 1
ATOM 796 C C . GLU A 1 101 ? 7.868 21.939 2.848 1.00 13.85 114 GLU A C 1
ATOM 797 O O . GLU A 1 101 ? 8.221 21.694 1.681 1.00 13.77 114 GLU A O 1
ATOM 803 N N . ILE A 1 102 ? 7.640 21.014 3.773 1.00 13.67 115 ILE A N 1
ATOM 804 C CA . ILE A 1 102 ? 7.935 19.590 3.571 1.00 14.12 115 ILE A CA 1
ATOM 805 C C . ILE A 1 102 ? 6.665 18.812 3.921 1.00 14.03 115 ILE A C 1
ATOM 806 O O . ILE A 1 102 ? 6.489 18.375 5.068 1.00 12.64 115 ILE A O 1
ATOM 811 N N . PRO A 1 103 ? 5.738 18.679 2.944 1.00 14.53 116 PRO A N 1
ATOM 812 C CA . PRO A 1 103 ? 4.441 18.067 3.234 1.00 15.42 116 PRO A CA 1
ATOM 813 C C . PRO A 1 103 ? 4.579 16.720 3.924 1.00 15.20 116 PRO A C 1
ATOM 814 O O . PRO A 1 103 ? 5.479 15.912 3.607 1.00 15.12 116 PRO A O 1
ATOM 818 N N . GLY A 1 104 ? 3.710 16.507 4.916 1.00 15.64 117 GLY A N 1
ATOM 819 C CA . GLY A 1 104 ? 3.666 15.226 5.615 1.00 16.15 117 GLY A CA 1
ATOM 820 C C . GLY A 1 104 ? 4.515 15.145 6.879 1.00 17.38 117 GLY A C 1
ATOM 821 O O . GLY A 1 104 ? 4.502 14.118 7.567 1.00 18.71 117 GLY A O 1
ATOM 822 N N . THR A 1 105 ? 5.253 16.216 7.174 1.00 16.28 118 THR A N 1
ATOM 823 C CA . THR A 1 105 ? 6.137 16.274 8.338 1.00 15.58 118 THR A CA 1
ATOM 824 C C . THR A 1 105 ? 5.663 17.315 9.350 1.00 15.61 118 THR A C 1
ATOM 825 O O . THR A 1 105 ? 4.848 18.207 9.027 1.00 15.45 118 THR A O 1
ATOM 829 N N . LYS A 1 106 ? 6.167 17.188 10.577 1.00 15.18 119 LYS A N 1
ATOM 830 C CA . LYS A 1 106 ? 5.733 18.009 11.708 1.00 15.50 119 LYS A CA 1
ATOM 831 C C . LYS A 1 106 ? 6.928 18.428 12.526 1.00 14.55 119 LYS A C 1
ATOM 832 O O . LYS A 1 106 ? 7.960 17.728 12.546 1.00 14.19 119 LYS A O 1
ATOM 838 N N . VAL A 1 107 ? 6.789 19.586 13.160 1.00 13.78 120 VAL A N 1
ATOM 839 C CA . VAL A 1 107 ? 7.692 20.029 14.218 1.00 13.70 120 VAL A CA 1
ATOM 840 C C . VAL A 1 107 ? 6.999 19.876 15.577 1.00 14.40 120 VAL A C 1
ATOM 841 O O . VAL A 1 107 ? 5.805 20.187 15.726 1.00 14.07 120 VAL A O 1
ATOM 845 N N . PHE A 1 108 ? 7.740 19.339 16.542 1.00 13.35 121 PHE A N 1
ATOM 846 C CA . PHE A 1 108 ? 7.236 19.096 17.892 1.00 13.57 121 PHE A CA 1
ATOM 847 C C . PHE A 1 108 ? 7.798 20.170 18.802 1.00 14.00 121 PHE A C 1
ATOM 848 O O . PHE A 1 108 ? 9.026 20.281 18.944 1.00 14.60 121 PHE A O 1
ATOM 856 N N . LYS A 1 109 ? 6.913 20.949 19.425 1.00 14.48 122 LYS A N 1
ATOM 857 C CA . LYS A 1 109 ? 7.319 22.106 20.208 1.00 15.16 122 LYS A CA 1
ATOM 858 C C . LYS A 1 109 ? 7.005 21.921 21.678 1.00 14.93 122 LYS A C 1
ATOM 859 O O . LYS A 1 109 ? 5.848 21.701 22.077 1.00 14.92 122 LYS A O 1
ATOM 865 N N . SER A 1 110 ? 8.042 21.981 22.500 1.00 15.39 123 SER A N 1
ATOM 866 C CA . SER A 1 110 ? 7.845 21.897 23.945 1.00 15.46 123 SER A CA 1
ATOM 867 C C . SER A 1 110 ? 6.889 23.010 24.374 1.00 16.26 123 SER A C 1
ATOM 868 O O . SER A 1 110 ? 6.958 24.119 23.853 1.00 15.83 123 SER A O 1
ATOM 871 N N . SER A 1 111 ? 5.985 22.709 25.302 1.00 17.04 124 SER A N 1
ATOM 872 C CA . SER A 1 111 ? 5.104 23.753 25.829 1.00 18.23 124 SER A CA 1
ATOM 873 C C . SER A 1 111 ? 5.895 24.907 26.463 1.00 18.30 124 SER A C 1
ATOM 874 O O . SER A 1 111 ? 5.441 26.061 26.453 1.00 18.47 124 SER A O 1
ATOM 877 N N . SER A 1 112 ? 7.071 24.598 27.019 1.00 18.67 125 SER A N 1
ATOM 878 C CA . SER A 1 112 ? 7.973 25.599 27.622 1.00 19.37 125 SER A CA 1
ATOM 879 C C . SER A 1 112 ? 8.468 26.645 26.633 1.00 18.85 125 SER A C 1
ATOM 880 O O . SER A 1 112 ? 8.922 27.726 27.028 1.00 20.38 125 SER A O 1
ATOM 883 N N . GLY A 1 113 ? 8.409 26.322 25.343 1.00 18.43 126 GLY A N 1
ATOM 884 C CA . GLY A 1 113 ? 8.833 27.261 24.333 1.00 17.66 126 GLY A CA 1
ATOM 885 C C . GLY A 1 113 ? 10.319 27.199 24.037 1.00 17.96 126 GLY A C 1
ATOM 886 O O . GLY A 1 113 ? 10.795 27.958 23.216 1.00 18.97 126 GLY A O 1
ATOM 887 N N . ASN A 1 114 ? 11.040 26.279 24.683 1.00 17.37 127 ASN A N 1
ATOM 888 C CA . ASN A 1 114 ? 12.516 26.287 24.613 1.00 16.99 127 ASN A CA 1
ATOM 889 C C . ASN A 1 114 ? 13.122 25.204 23.734 1.00 17.07 127 ASN A C 1
ATOM 890 O O . ASN A 1 114 ? 14.325 25.248 23.445 1.00 16.71 127 ASN A O 1
ATOM 895 N N . ILE A 1 115 ? 12.310 24.218 23.340 1.00 15.81 128 ILE A N 1
ATOM 896 C CA . ILE A 1 115 ? 12.815 23.082 22.537 1.00 15.94 128 ILE A CA 1
ATOM 897 C C . ILE A 1 115 ? 11.845 22.770 21.396 1.00 16.10 128 ILE A C 1
ATOM 898 O O . ILE A 1 115 ? 10.635 22.572 21.639 1.00 17.03 128 ILE A O 1
ATOM 903 N N . SER A 1 116 ? 12.359 22.766 20.166 1.00 14.78 129 SER A N 1
ATOM 904 C CA . SER A 1 116 ? 11.578 22.408 18.969 1.00 14.36 129 SER A CA 1
ATOM 905 C C . SER A 1 116 ? 12.314 21.308 18.230 1.00 13.47 129 SER A C 1
ATOM 906 O O . SER A 1 116 ? 13.494 21.479 17.909 1.00 13.76 129 SER A O 1
ATOM 909 N N . LEU A 1 117 ? 11.636 20.192 17.993 1.00 12.57 130 LEU A N 1
ATOM 910 C CA . LEU A 1 117 ? 12.240 19.069 17.276 1.00 11.97 130 LEU A CA 1
ATOM 911 C C . LEU A 1 117 ? 11.559 18.853 15.948 1.00 12.68 130 LEU A C 1
ATOM 912 O O . LEU A 1 117 ? 10.365 18.511 15.887 1.00 12.39 130 LEU A O 1
ATOM 917 N N . TYR A 1 118 ? 12.320 19.061 14.882 1.00 12.31 131 TYR A N 1
ATOM 918 C CA . TYR A 1 118 ? 11.815 18.888 13.531 1.00 12.31 131 TYR A CA 1
ATOM 919 C C . TYR A 1 118 ? 11.842 17.417 13.190 1.00 12.45 131 TYR A C 1
ATOM 920 O O . TYR A 1 118 ? 12.923 16.793 13.244 1.00 12.88 131 TYR A O 1
ATOM 929 N N . CYS A 1 119 ? 10.686 16.864 12.802 1.00 12.70 132 CYS A N 1
ATOM 930 C CA . CYS A 1 119 ? 10.636 15.425 12.477 1.00 12.19 132 CYS A CA 1
ATOM 931 C C . CYS A 1 119 ? 10.690 15.259 10.955 1.00 12.60 132 CYS A C 1
ATOM 932 O O . CYS A 1 119 ? 9.674 15.082 10.285 1.00 13.43 132 CYS A O 1
ATOM 935 N N . CYS A 1 120 ? 11.902 15.382 10.424 1.00 12.24 133 CYS A N 1
ATOM 936 C CA . CYS A 1 120 ? 12.156 15.312 8.987 1.00 12.11 133 CYS A CA 1
ATOM 937 C C . CYS A 1 120 ? 13.631 14.990 8.797 1.00 11.99 133 CYS A C 1
ATOM 938 O O . CYS A 1 120 ? 14.328 14.712 9.769 1.00 14.07 133 CYS A O 1
ATOM 941 N N . SER A 1 121 ? 14.090 14.970 7.552 1.00 12.26 134 SER A N 1
ATOM 942 C CA . SER A 1 121 ? 15.511 14.724 7.324 1.00 11.90 134 SER A CA 1
ATOM 943 C C . SER A 1 121 ? 16.332 15.988 7.552 1.00 11.91 134 SER A C 1
ATOM 944 O O . SER A 1 121 ? 15.880 17.096 7.262 1.00 12.38 134 SER A O 1
ATOM 947 N N . ILE A 1 122 ? 17.580 15.830 7.994 1.00 12.12 135 ILE A N 1
ATOM 948 C CA . ILE A 1 122 ? 18.472 16.989 8.057 1.00 12.03 135 ILE A CA 1
ATOM 949 C C . ILE A 1 122 ? 18.594 17.659 6.656 1.00 12.68 135 ILE A C 1
ATOM 950 O O . ILE A 1 122 ? 18.764 18.887 6.554 1.00 12.83 135 ILE A O 1
ATOM 955 N N . PHE A 1 123 ? 18.482 16.853 5.606 1.00 13.27 136 PHE A N 1
ATOM 956 C CA . PHE A 1 123 ? 18.647 17.376 4.226 1.00 14.07 136 PHE A CA 1
ATOM 957 C C . PHE A 1 123 ? 17.433 18.179 3.727 1.00 14.76 136 PHE A C 1
ATOM 958 O O . PHE A 1 123 ? 17.517 18.844 2.676 1.00 16.69 136 PHE A O 1
ATOM 966 N N . ASP A 1 124 ? 16.339 18.132 4.480 1.00 14.94 137 ASP A N 1
ATOM 967 C CA . ASP A 1 124 ? 15.153 18.959 4.225 1.00 14.84 137 ASP A CA 1
ATOM 968 C C . ASP A 1 124 ? 15.341 20.401 4.722 1.00 15.09 137 ASP A C 1
ATOM 969 O O . ASP A 1 124 ? 14.639 21.327 4.287 1.00 14.37 137 ASP A O 1
ATOM 974 N N . LEU A 1 125 ? 16.274 20.599 5.646 1.00 14.73 138 LEU A N 1
ATOM 975 C CA . LEU A 1 125 ? 16.315 21.874 6.373 1.00 14.89 138 LEU A CA 1
ATOM 976 C C . LEU A 1 125 ? 16.606 23.133 5.554 1.00 15.05 138 LEU A C 1
ATOM 977 O O . LEU A 1 125 ? 16.087 24.189 5.884 1.00 15.40 138 LEU A O 1
ATOM 982 N N . PRO A 1 126 ? 17.458 23.052 4.520 1.00 15.49 139 PRO A N 1
ATOM 983 C CA . PRO A 1 126 ? 17.690 24.242 3.668 1.00 15.66 139 PRO A CA 1
ATOM 984 C C . PRO A 1 126 ? 16.452 24.825 2.972 1.00 15.71 139 PRO A C 1
ATOM 985 O O . PRO A 1 126 ? 16.487 25.985 2.538 1.00 16.42 139 PRO A O 1
ATOM 989 N N . ARG A 1 127 ? 15.389 24.030 2.856 1.00 15.17 140 ARG A N 1
ATOM 990 C CA . ARG A 1 127 ? 14.121 24.522 2.309 1.00 15.10 140 ARG A CA 1
ATOM 991 C C . ARG A 1 127 ? 13.170 25.065 3.377 1.00 15.83 140 ARG A C 1
ATOM 992 O O . ARG A 1 127 ? 12.070 25.469 3.045 1.00 16.03 140 ARG A O 1
ATOM 1000 N N . THR A 1 128 ? 13.587 25.060 4.642 1.00 14.84 141 THR A N 1
ATOM 1001 C CA . THR A 1 128 ? 12.808 25.650 5.755 1.00 14.59 141 THR A CA 1
ATOM 1002 C C . THR A 1 128 ? 13.388 26.988 6.203 1.00 15.11 141 THR A C 1
ATOM 1003 O O . THR A 1 128 ? 14.488 27.383 5.768 1.00 14.63 141 THR A O 1
ATOM 1007 N N . ASN A 1 129 ? 12.667 27.646 7.118 1.00 16.11 142 ASN A N 1
ATOM 1008 C CA . ASN A 1 129 ? 13.106 28.888 7.753 1.00 16.88 142 ASN A CA 1
ATOM 1009 C C . ASN A 1 129 ? 13.597 28.604 9.178 1.00 16.32 142 ASN A C 1
ATOM 1010 O O . ASN A 1 129 ? 13.323 29.353 10.123 1.00 17.30 142 ASN A O 1
ATOM 1015 N N . ILE A 1 130 ? 14.313 27.499 9.335 1.00 16.42 143 ILE A N 1
ATOM 1016 C CA . ILE A 1 130 ? 14.887 27.140 10.634 1.00 15.99 143 ILE A CA 1
ATOM 1017 C C . ILE A 1 130 ? 15.855 28.227 11.153 1.00 16.33 143 ILE A C 1
ATOM 1018 O O . ILE A 1 130 ? 16.042 28.391 12.363 1.00 16.89 143 ILE A O 1
ATOM 1023 N N . GLY A 1 131 ? 16.467 28.971 10.238 1.00 16.80 144 GLY A N 1
ATOM 1024 C CA . GLY A 1 131 ? 17.306 30.103 10.639 1.00 16.44 144 GLY A CA 1
ATOM 1025 C C . GLY A 1 131 ? 18.726 29.736 11.045 1.00 16.91 144 GLY A C 1
ATOM 1026 O O . GLY A 1 131 ? 19.263 28.710 10.610 1.00 17.32 144 GLY A O 1
ATOM 1027 N N . LYS A 1 132 ? 19.307 30.593 11.885 1.00 16.51 145 LYS A N 1
ATOM 1028 C CA . LYS A 1 132 ? 20.734 30.592 12.252 1.00 17.43 145 LYS A CA 1
ATOM 1029 C C . LYS A 1 132 ? 20.964 30.228 13.712 1.00 16.21 145 LYS A C 1
ATOM 1030 O O . LYS A 1 132 ? 20.134 30.522 14.577 1.00 16.57 145 LYS A O 1
ATOM 1036 N N . PHE A 1 133 ? 22.125 29.632 13.991 1.00 14.86 146 PHE A N 1
ATOM 1037 C CA . PHE A 1 133 ? 22.434 29.218 15.360 1.00 14.81 146 PHE A CA 1
ATOM 1038 C C . PHE A 1 133 ? 23.787 29.705 15.854 1.00 14.79 146 PHE A C 1
ATOM 1039 O O . PHE A 1 133 ? 24.716 29.847 15.057 1.00 16.67 146 PHE A O 1
ATOM 1047 N N . ASP A 1 134 ? 23.888 29.932 17.167 1.00 14.97 147 ASP A N 1
ATOM 1048 C CA . ASP A 1 134 ? 25.153 30.319 17.809 1.00 15.32 147 ASP A CA 1
ATOM 1049 C C . ASP A 1 134 ? 26.061 29.120 18.040 1.00 15.12 147 ASP A C 1
ATOM 1050 O O . ASP A 1 134 ? 27.287 29.247 18.049 1.00 15.50 147 ASP A O 1
ATOM 1063 N N . ILE A 1 136 ? 26.370 24.547 17.743 1.00 13.84 149 ILE A N 1
ATOM 1064 C CA . ILE A 1 136 ? 25.898 23.233 17.317 1.00 13.89 149 ILE A CA 1
ATOM 1065 C C . ILE A 1 136 ? 26.495 22.178 18.248 1.00 13.46 149 ILE A C 1
ATOM 1066 O O . ILE A 1 136 ? 27.682 22.242 18.590 1.00 14.20 149 ILE A O 1
ATOM 1071 N N . TRP A 1 137 ? 25.678 21.222 18.679 1.00 12.38 150 TRP A N 1
ATOM 1072 C CA . TRP A 1 137 ? 26.188 20.022 19.341 1.00 11.94 150 TRP A CA 1
ATOM 1073 C C . TRP A 1 137 ? 25.966 18.875 18.373 1.00 12.17 150 TRP A C 1
ATOM 1074 O O . TRP A 1 137 ? 24.825 18.529 18.062 1.00 10.80 150 TRP A O 1
ATOM 1085 N N . ASP A 1 138 ? 27.065 18.274 17.939 1.00 11.42 151 ASP A N 1
ATOM 1086 C CA . ASP A 1 138 ? 27.078 17.245 16.881 1.00 11.15 151 ASP A CA 1
ATOM 1087 C C . ASP A 1 138 ? 27.716 15.974 17.463 1.00 12.24 151 ASP A C 1
ATOM 1088 O O . ASP A 1 138 ? 28.944 15.895 17.582 1.00 12.87 151 ASP A O 1
ATOM 1093 N N . ARG A 1 139 ? 26.897 14.993 17.857 1.00 10.58 152 ARG A N 1
ATOM 1094 C CA . ARG A 1 139 ? 27.393 13.731 18.414 1.00 11.40 152 ARG A CA 1
ATOM 1095 C C . ARG A 1 139 ? 26.466 12.639 17.933 1.00 11.82 152 ARG A C 1
ATOM 1096 O O . ARG A 1 139 ? 25.239 12.795 17.981 1.00 12.68 152 ARG A O 1
ATOM 1104 N N . GLY A 1 140 ? 27.046 11.563 17.405 1.00 12.21 153 GLY A N 1
ATOM 1105 C CA . GLY A 1 140 ? 26.258 10.561 16.680 1.00 13.38 153 GLY A CA 1
ATOM 1106 C C . GLY A 1 140 ? 25.480 11.160 15.523 1.00 13.43 153 GLY A C 1
ATOM 1107 O O . GLY A 1 140 ? 24.400 10.697 15.201 1.00 13.77 153 GLY A O 1
ATOM 1108 N N . ALA A 1 141 ? 26.013 12.222 14.922 1.00 13.13 154 ALA A N 1
ATOM 1109 C CA . ALA A 1 141 ? 25.321 12.916 13.817 1.00 12.55 154 ALA A CA 1
ATOM 1110 C C . ALA A 1 141 ? 26.201 12.919 12.579 1.00 12.21 154 ALA A C 1
ATOM 1111 O O . ALA A 1 141 ? 25.929 12.168 11.633 1.00 12.15 154 ALA A O 1
ATOM 1113 N N . LEU A 1 142 ? 27.266 13.743 12.563 1.00 12.07 155 LEU A N 1
ATOM 1114 C CA . LEU A 1 142 ? 28.221 13.652 11.455 1.00 11.70 155 LEU A CA 1
ATOM 1115 C C . LEU A 1 142 ? 28.628 12.172 11.258 1.00 12.09 155 LEU A C 1
ATOM 1116 O O . LEU A 1 142 ? 28.756 11.709 10.138 1.00 12.75 155 LEU A O 1
ATOM 1121 N N . VAL A 1 143 ? 28.834 11.460 12.356 1.00 11.35 156 VAL A N 1
ATOM 1122 C CA . VAL A 1 143 ? 29.259 10.060 12.262 1.00 11.40 156 VAL A CA 1
ATOM 1123 C C . VAL A 1 143 ? 28.153 9.095 11.856 1.00 11.49 156 VAL A C 1
ATOM 1124 O O . VAL A 1 143 ? 28.434 7.923 11.541 1.00 13.14 156 VAL A O 1
ATOM 1128 N N . ALA A 1 144 ? 26.908 9.557 11.891 1.00 11.19 157 ALA A N 1
ATOM 1129 C CA . ALA A 1 144 ? 25.757 8.703 11.528 1.00 11.64 157 ALA A CA 1
ATOM 1130 C C . ALA A 1 144 ? 25.329 8.840 10.066 1.00 12.88 157 ALA A C 1
ATOM 1131 O O . ALA A 1 144 ? 24.712 7.932 9.508 1.00 13.89 157 ALA A O 1
ATOM 1133 N N . ILE A 1 145 ? 25.684 9.979 9.475 1.00 13.38 158 ILE A N 1
ATOM 1134 C CA . ILE A 1 145 ? 25.410 10.306 8.085 1.00 14.09 158 ILE A CA 1
ATOM 1135 C C . ILE A 1 145 ? 26.101 9.340 7.124 1.00 12.85 158 ILE A C 1
ATOM 1136 O O . ILE A 1 145 ? 27.229 8.921 7.359 1.00 12.59 158 ILE A O 1
ATOM 1141 N N . ASN A 1 146 ? 25.419 8.957 6.050 1.00 12.41 159 ASN A N 1
ATOM 1142 C CA . ASN A 1 146 ? 26.065 8.176 4.990 1.00 13.65 159 ASN A CA 1
ATOM 1143 C C . ASN A 1 146 ? 27.365 8.845 4.538 1.00 13.02 159 ASN A C 1
ATOM 1144 O O . ASN A 1 146 ? 27.362 10.042 4.297 1.00 12.66 159 ASN A O 1
ATOM 1149 N N . PRO A 1 147 ? 28.495 8.104 4.468 1.00 13.52 160 PRO A N 1
ATOM 1150 C CA . PRO A 1 147 ? 29.754 8.760 4.138 1.00 13.97 160 PRO A CA 1
ATOM 1151 C C . PRO A 1 147 ? 29.729 9.691 2.914 1.00 13.40 160 PRO A C 1
ATOM 1152 O O . PRO A 1 147 ? 30.299 10.786 2.962 1.00 14.77 160 PRO A O 1
ATOM 1156 N N . GLY A 1 148 ? 29.052 9.268 1.846 1.00 14.16 161 GLY A N 1
ATOM 1157 C CA . GLY A 1 148 ? 28.910 10.080 0.636 1.00 13.54 161 GLY A CA 1
ATOM 1158 C C . GLY A 1 148 ? 28.161 11.395 0.834 1.00 13.91 161 GLY A C 1
ATOM 1159 O O . GLY A 1 148 ? 28.315 12.339 0.047 1.00 14.96 161 GLY A O 1
ATOM 1160 N N . ASP A 1 149 ? 27.334 11.431 1.876 1.00 13.45 162 ASP A N 1
ATOM 1161 C CA . ASP A 1 149 ? 26.509 12.595 2.207 1.00 13.94 162 ASP A CA 1
ATOM 1162 C C . ASP A 1 149 ? 27.247 13.672 3.035 1.00 14.44 162 ASP A C 1
ATOM 1163 O O . ASP A 1 149 ? 26.691 14.757 3.305 1.00 13.97 162 ASP A O 1
ATOM 1168 N N . ARG A 1 150 ? 28.484 13.395 3.444 1.00 14.17 163 ARG A N 1
ATOM 1169 C CA . ARG A 1 150 ? 29.155 14.275 4.418 1.00 14.75 163 ARG A CA 1
ATOM 1170 C C . ARG A 1 150 ? 29.365 15.687 3.921 1.00 14.81 163 ARG A C 1
ATOM 1171 O O . ARG A 1 150 ? 29.198 16.629 4.691 1.00 14.78 163 ARG A O 1
ATOM 1179 N N . LYS A 1 151 ? 29.728 15.851 2.650 1.00 15.58 164 LYS A N 1
ATOM 1180 C CA . LYS A 1 151 ? 29.959 17.203 2.149 1.00 16.61 164 LYS A CA 1
ATOM 1181 C C . LYS A 1 151 ? 28.657 17.988 2.158 1.00 16.36 164 LYS A C 1
ATOM 1182 O O . LYS A 1 151 ? 28.621 19.112 2.634 1.00 16.92 164 LYS A O 1
ATOM 1188 N N . CYS A 1 152 ? 27.587 17.367 1.657 1.00 15.48 165 CYS A N 1
ATOM 1189 C CA . CYS A 1 152 ? 26.283 18.019 1.659 1.00 14.82 165 CYS A 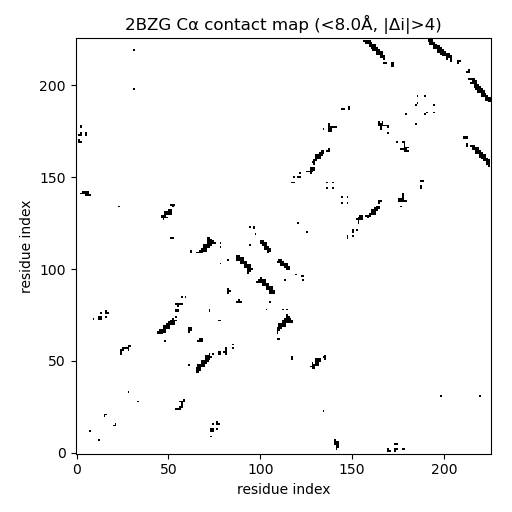CA 1
ATOM 1190 C C . CYS A 1 152 ? 25.892 18.358 3.102 1.00 14.63 165 CYS A C 1
ATOM 1191 O O . CYS A 1 152 ? 25.425 19.463 3.371 1.00 15.34 165 CYS A O 1
ATOM 1194 N N . TYR A 1 153 ? 26.107 17.422 4.022 1.00 14.01 166 TYR A N 1
ATOM 1195 C CA . TYR A 1 153 ? 25.848 17.676 5.453 1.00 14.10 166 TYR A CA 1
ATOM 1196 C C . TYR A 1 153 ? 26.631 18.872 5.996 1.00 14.99 166 TYR A C 1
ATOM 1197 O O . TYR A 1 153 ? 26.078 19.745 6.694 1.00 14.17 166 TYR A O 1
ATOM 1206 N N . ALA A 1 154 ? 27.923 18.907 5.671 1.00 15.63 167 ALA A N 1
ATOM 1207 C CA . ALA A 1 154 ? 28.802 19.987 6.102 1.00 16.65 167 ALA A CA 1
ATOM 1208 C C . ALA A 1 154 ? 28.309 21.319 5.570 1.00 16.72 167 ALA A C 1
ATOM 1209 O O . ALA A 1 154 ? 28.234 22.276 6.319 1.00 16.33 167 ALA A O 1
ATOM 1211 N N . ASP A 1 155 ? 27.979 21.369 4.274 1.00 16.29 168 ASP A N 1
ATOM 1212 C CA . ASP A 1 155 ? 27.441 22.582 3.676 1.00 17.69 168 ASP A CA 1
ATOM 1213 C C . ASP A 1 155 ? 26.117 22.993 4.339 1.00 17.59 168 ASP A C 1
ATOM 1214 O O . ASP A 1 155 ? 25.875 24.189 4.564 1.00 18.23 168 ASP A O 1
ATOM 1219 N N . THR A 1 156 ? 25.295 22.005 4.696 1.00 17.07 169 THR A N 1
ATOM 1220 C CA . THR A 1 156 ? 24.029 22.280 5.384 1.00 17.11 169 THR A CA 1
ATOM 1221 C C . THR A 1 156 ? 24.303 22.901 6.759 1.00 16.89 169 THR A C 1
ATOM 1222 O O . THR A 1 156 ? 23.668 23.882 7.168 1.00 17.70 169 THR A O 1
ATOM 1234 N N . PHE A 1 158 ? 26.966 24.687 7.616 1.00 18.17 171 PHE A N 1
ATOM 1235 C CA . PHE A 1 158 ? 27.401 26.062 7.375 1.00 19.10 171 PHE A CA 1
ATOM 1236 C C . PHE A 1 158 ? 26.236 27.012 7.104 1.00 18.69 171 PHE A C 1
ATOM 1237 O O . PHE A 1 158 ? 26.286 28.196 7.476 1.00 19.08 171 PHE A O 1
ATOM 1245 N N . SER A 1 159 ? 25.200 26.503 6.453 1.00 19.18 172 SER A N 1
ATOM 1246 C CA . SER A 1 159 ? 24.037 27.324 6.109 1.00 20.32 172 SER A CA 1
ATOM 1247 C C . SER A 1 159 ? 23.253 27.697 7.375 1.00 21.05 172 SER A C 1
ATOM 1248 O O . SER A 1 159 ? 22.478 28.651 7.374 1.00 22.11 172 SER A O 1
ATOM 1251 N N . LEU A 1 160 ? 23.478 26.950 8.451 1.00 20.72 173 LEU A N 1
ATOM 1252 C CA . LEU A 1 160 ? 22.749 27.160 9.708 1.00 21.74 173 LEU A CA 1
ATOM 1253 C C . LEU A 1 160 ? 23.520 28.002 10.714 1.00 21.61 173 LEU A C 1
ATOM 1254 O O . LEU A 1 160 ? 23.002 28.339 11.782 1.00 21.56 173 LEU A O 1
ATOM 1259 N N . LEU A 1 161 ? 24.771 28.336 10.397 1.00 22.17 174 LEU A N 1
ATOM 1260 C CA . LEU A 1 161 ? 25.611 29.022 11.358 1.00 22.26 174 LEU A CA 1
ATOM 1261 C C . LEU A 1 161 ? 25.617 30.525 11.237 1.00 23.21 174 LEU A C 1
ATOM 1262 O O . LEU A 1 161 ? 25.639 31.076 10.139 1.00 22.88 174 LEU A O 1
ATOM 1267 N N . GLY A 1 162 ? 25.575 31.179 12.393 1.00 24.40 175 GLY A N 1
ATOM 1268 C CA . GLY A 1 162 ? 25.776 32.622 12.466 1.00 26.19 175 GLY A CA 1
ATOM 1269 C C . GLY A 1 162 ? 27.212 32.978 12.122 1.00 27.29 175 GLY A C 1
ATOM 1270 O O . GLY A 1 162 ? 28.057 32.092 11.949 1.00 27.59 175 GLY A O 1
ATOM 1271 N N . LYS A 1 163 ? 27.487 34.279 12.018 1.00 27.73 176 LYS A N 1
ATOM 1272 C CA . LYS A 1 163 ? 28.811 34.790 11.672 1.00 27.52 176 LYS A CA 1
ATOM 1273 C C . LYS A 1 163 ? 29.881 34.343 12.668 1.00 26.33 176 LYS A C 1
ATOM 1274 O O . LYS A 1 163 ? 31.012 34.043 12.279 1.00 27.12 176 LYS A O 1
ATOM 1280 N N . LYS A 1 164 ? 29.514 34.326 13.949 1.00 24.04 177 LYS A N 1
ATOM 1281 C CA . LYS A 1 164 ? 30.331 33.786 15.023 1.00 22.57 177 LYS A CA 1
ATOM 1282 C C . LYS A 1 164 ? 29.593 32.602 15.635 1.00 20.69 177 LYS A C 1
ATOM 1283 O O . LYS A 1 164 ? 28.383 32.652 15.870 1.00 20.50 177 LYS A O 1
ATOM 1289 N N . PHE A 1 165 ? 30.331 31.531 15.864 1.00 19.23 178 PHE A N 1
ATOM 1290 C CA . PHE A 1 165 ? 29.717 30.283 16.284 1.00 16.68 178 PHE A CA 1
ATOM 1291 C C . PHE A 1 165 ? 30.716 29.401 17.006 1.00 16.06 178 PHE A C 1
ATOM 1292 O O . PHE A 1 165 ? 31.938 29.551 16.856 1.00 14.78 178 PHE A O 1
ATOM 1300 N N . GLN A 1 166 ? 30.174 28.468 17.789 1.00 14.92 179 GLN A N 1
ATOM 1301 C CA . GLN A 1 166 ? 30.939 27.365 18.349 1.00 13.67 179 GLN A CA 1
ATOM 1302 C C . GLN A 1 166 ? 30.248 26.088 17.894 1.00 14.34 179 GLN A C 1
ATOM 1303 O O . GLN A 1 166 ? 29.087 25.843 18.253 1.00 14.84 179 GLN A O 1
ATOM 1309 N N . TYR A 1 167 ? 30.958 25.326 17.071 1.00 13.58 180 TYR A N 1
ATOM 1310 C CA . TYR A 1 167 ? 30.493 24.039 16.585 1.00 13.53 180 TYR A CA 1
ATOM 1311 C C . TYR A 1 167 ? 31.249 22.959 17.355 1.00 13.59 180 TYR A C 1
ATOM 1312 O O . TYR A 1 167 ? 32.470 22.789 17.185 1.00 13.37 180 TYR A O 1
ATOM 1321 N N . LEU A 1 168 ? 30.513 22.241 18.206 1.00 13.09 181 LEU A N 1
ATOM 1322 C CA . LEU A 1 168 ? 31.057 21.198 19.060 1.00 13.12 181 LEU A CA 1
ATOM 1323 C C . LEU A 1 168 ? 30.823 19.893 18.340 1.00 13.17 181 LEU A C 1
ATOM 1324 O O . LEU A 1 168 ? 29.681 19.560 17.993 1.00 13.16 181 LEU A O 1
ATOM 1329 N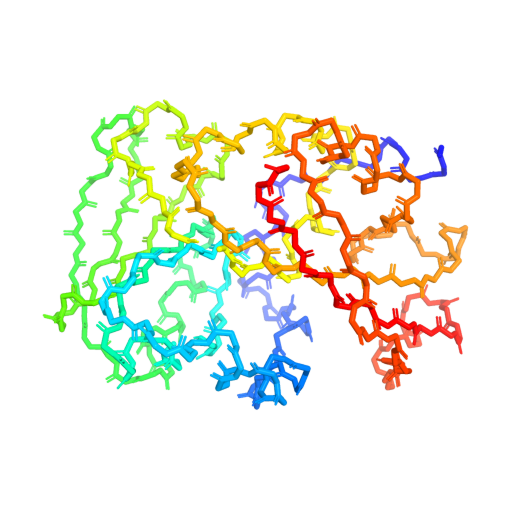 N . LEU A 1 169 ? 31.897 19.151 18.110 1.00 12.85 182 LEU A N 1
ATOM 1330 C CA . LEU A 1 169 ? 31.816 17.953 17.294 1.00 13.25 182 LEU A CA 1
ATOM 1331 C C . LEU A 1 169 ? 32.519 16.767 17.921 1.00 13.69 182 LEU A C 1
ATOM 1332 O O . LEU A 1 169 ? 33.706 16.836 18.244 1.00 14.24 182 LEU A O 1
ATOM 1337 N N . CYS A 1 170 ? 31.773 15.670 18.054 1.00 13.58 183 CYS A N 1
ATOM 1338 C CA . CYS A 1 170 ? 32.304 14.412 18.563 1.00 14.36 183 CYS A CA 1
ATOM 1339 C C . CYS A 1 170 ? 32.473 13.422 17.425 1.00 14.48 183 CYS A C 1
ATOM 1340 O O . CYS A 1 170 ? 31.529 13.157 16.659 1.00 14.05 183 CYS A O 1
ATOM 1343 N N . VAL A 1 171 ? 33.676 12.862 17.310 1.00 13.65 184 VAL A N 1
ATOM 1344 C CA . VAL A 1 171 ? 33.889 11.780 16.342 1.00 13.55 184 VAL A CA 1
ATOM 1345 C C . VAL A 1 171 ? 34.535 10.576 17.012 1.00 13.22 184 VAL A C 1
ATOM 1346 O O . VAL A 1 171 ? 35.059 10.680 18.125 1.00 12.83 184 VAL A O 1
ATOM 1350 N N . LEU A 1 172 ? 34.430 9.433 16.339 1.00 13.27 185 LEU A N 1
ATOM 1351 C CA . LEU A 1 172 ? 34.932 8.173 16.860 1.00 13.12 185 LEU A CA 1
ATOM 1352 C C . LEU A 1 172 ? 36.094 7.651 16.035 1.00 14.45 185 LEU A C 1
ATOM 1353 O O . LEU A 1 172 ? 36.070 7.697 14.811 1.00 14.56 185 LEU A O 1
ATOM 1358 N N . SER A 1 173 ? 37.096 7.138 16.726 1.00 14.46 186 SER A N 1
ATOM 1359 C CA . SER A 1 173 ? 38.300 6.645 16.092 1.00 15.79 186 SER A CA 1
ATOM 1360 C C . SER A 1 173 ? 38.360 5.145 16.333 1.00 15.51 186 SER A C 1
ATOM 1361 O O . SER A 1 173 ? 38.403 4.685 17.477 1.00 15.71 186 SER A O 1
ATOM 1364 N N . TYR A 1 174 ? 38.298 4.407 15.235 1.00 15.86 187 TYR A N 1
ATOM 1365 C CA . TYR A 1 174 ? 38.420 2.957 15.252 1.00 15.82 187 TYR A CA 1
ATOM 1366 C C . TYR A 1 174 ? 38.871 2.520 13.871 1.00 16.48 187 TYR A C 1
ATOM 1367 O O . TYR A 1 174 ? 38.899 3.321 12.936 1.00 16.68 187 TYR A O 1
ATOM 1376 N N . ASP A 1 175 ? 39.210 1.242 13.752 1.00 16.71 188 ASP A N 1
ATOM 1377 C CA . ASP A 1 175 ? 39.736 0.726 12.508 1.00 16.72 188 ASP A CA 1
ATOM 1378 C C . ASP A 1 175 ? 38.555 0.444 11.575 1.00 16.26 188 ASP A C 1
ATOM 1379 O O . ASP A 1 175 ? 37.763 -0.449 11.837 1.00 15.90 188 ASP A O 1
ATOM 1384 N N . PRO A 1 176 ? 38.434 1.212 10.471 1.00 16.35 189 PRO A N 1
ATOM 1385 C CA . PRO A 1 176 ? 37.220 1.116 9.641 1.00 17.14 189 PRO A CA 1
ATOM 1386 C C . PRO A 1 176 ? 37.100 -0.178 8.839 1.00 17.92 189 PRO A C 1
ATOM 1387 O O . PRO A 1 176 ? 36.066 -0.421 8.216 1.00 18.85 189 PRO A O 1
ATOM 1391 N N . THR A 1 177 ? 38.145 -1.002 8.842 1.00 18.16 190 THR A N 1
ATOM 1392 C CA . THR A 1 177 ? 38.077 -2.283 8.130 1.00 19.19 190 THR A CA 1
ATOM 1393 C C . THR A 1 177 ? 37.416 -3.345 9.008 1.00 20.04 190 THR A C 1
ATOM 1394 O O . THR A 1 177 ? 37.060 -4.417 8.516 1.00 21.19 190 THR A O 1
ATOM 1398 N N . LYS A 1 178 ? 37.218 -3.035 10.290 1.00 20.11 191 LYS A N 1
ATOM 1399 C CA . LYS A 1 178 ? 36.664 -4.015 11.228 1.00 20.58 191 LYS A CA 1
ATOM 1400 C C . LYS A 1 178 ? 35.155 -3.868 11.434 1.00 20.37 191 LYS A C 1
ATOM 1401 O O . LYS A 1 178 ? 34.475 -4.829 11.779 1.00 21.28 191 LYS A O 1
ATOM 1407 N N . HIS A 1 179 ? 34.645 -2.654 11.220 1.00 20.25 192 HIS A N 1
ATOM 1408 C CA . HIS A 1 179 ? 33.227 -2.344 11.372 1.00 19.80 192 HIS A CA 1
ATOM 1409 C C . HIS A 1 179 ? 32.852 -1.393 10.228 1.00 19.97 192 HIS A C 1
ATOM 1410 O O . HIS A 1 179 ? 33.553 -0.392 10.013 1.00 19.69 192 HIS A O 1
ATOM 1417 N N . PRO A 1 180 ? 31.771 -1.710 9.475 1.00 19.61 193 PRO A N 1
ATOM 1418 C CA . PRO A 1 180 ? 31.422 -0.883 8.321 1.00 19.43 193 PRO A CA 1
ATOM 1419 C C . PRO A 1 180 ? 30.658 0.385 8.693 1.00 18.83 193 PRO A C 1
ATOM 1420 O O . PRO A 1 180 ? 30.377 1.195 7.809 1.00 18.79 193 PRO A O 1
ATOM 1424 N N . GLY A 1 181 ? 30.372 0.561 9.987 1.00 17.98 194 GLY A N 1
ATOM 1425 C CA . GLY A 1 181 ? 29.472 1.637 10.438 1.00 17.50 194 GLY A CA 1
ATOM 1426 C C . GLY A 1 181 ? 28.021 1.194 10.288 1.00 16.26 194 GLY A C 1
ATOM 1427 O O . GLY A 1 181 ? 27.744 0.124 9.745 1.00 17.74 194 GLY A O 1
ATOM 1428 N N . PRO A 1 182 ? 27.079 1.987 10.821 1.00 15.29 195 PRO A N 1
ATOM 1429 C CA . PRO A 1 182 ? 27.315 3.183 11.630 1.00 14.72 195 PRO A CA 1
ATOM 1430 C C . PRO A 1 182 ? 27.671 2.832 13.085 1.00 15.07 195 PRO A C 1
ATOM 1431 O O . PRO A 1 182 ? 27.461 1.685 13.511 1.00 15.78 195 PRO A O 1
ATOM 1435 N N . PRO A 1 183 ? 28.242 3.782 13.838 1.00 15.32 196 PRO A N 1
ATOM 1436 C CA . PRO A 1 183 ? 28.680 5.084 13.372 1.00 14.54 196 PRO A CA 1
ATOM 1437 C C . PRO A 1 183 ? 29.891 4.894 12.474 1.00 15.13 196 PRO A C 1
ATOM 1438 O O . PRO A 1 183 ? 30.642 3.922 12.618 1.00 16.12 196 PRO A O 1
ATOM 1442 N N . PHE A 1 184 ? 30.050 5.812 11.545 1.00 14.26 197 PHE A N 1
ATOM 1443 C CA . PHE A 1 184 ? 31.114 5.762 10.572 1.00 13.77 197 PHE A CA 1
ATOM 1444 C C . PHE A 1 184 ? 32.371 6.427 11.103 1.00 13.53 197 PHE A C 1
ATOM 1445 O O . PHE A 1 184 ? 32.328 7.205 12.075 1.00 14.04 197 PHE A O 1
ATOM 1453 N N . TYR A 1 185 ? 33.490 6.093 10.457 1.00 14.17 198 TYR A N 1
ATOM 1454 C CA . TYR A 1 185 ? 34.793 6.603 10.859 1.00 13.73 198 TYR A CA 1
ATOM 1455 C C . TYR A 1 185 ? 35.062 7.904 10.116 1.00 13.40 198 TYR A C 1
ATOM 1456 O O . TYR A 1 185 ? 35.111 7.907 8.876 1.00 13.23 198 TYR A O 1
ATOM 1465 N N . VAL A 1 186 ? 35.200 8.980 10.891 1.00 14.20 199 VAL A N 1
ATOM 1466 C CA . VAL A 1 186 ? 35.496 10.328 10.420 1.00 15.50 199 VAL A CA 1
ATOM 1467 C C . VAL A 1 186 ? 36.858 10.771 10.967 1.00 15.61 199 VAL A C 1
ATOM 1468 O O . VAL A 1 186 ? 36.956 11.257 12.094 1.00 16.23 199 VAL A O 1
ATOM 1472 N N . PRO A 1 187 ? 37.916 10.557 10.174 1.00 17.63 200 PRO A N 1
ATOM 1473 C CA . PRO A 1 187 ? 39.266 10.851 10.658 1.00 17.61 200 PRO A CA 1
ATOM 1474 C C . PRO A 1 187 ? 39.552 12.350 10.591 1.00 18.18 200 PRO A C 1
ATOM 1475 O O . PRO A 1 187 ? 38.836 13.082 9.915 1.00 17.66 200 PRO A O 1
ATOM 1479 N N . HIS A 1 188 ? 40.598 12.781 11.291 1.00 16.94 201 HIS A N 1
ATOM 1480 C CA . HIS A 1 188 ? 40.952 14.183 11.343 1.00 17.22 201 HIS A CA 1
ATOM 1481 C C . HIS A 1 188 ? 41.042 14.840 9.963 1.00 16.83 201 HIS A C 1
ATOM 1482 O O . HIS A 1 188 ? 40.544 15.956 9.758 1.00 17.10 201 HIS A O 1
ATOM 1489 N N . ALA A 1 189 ? 41.679 14.159 9.015 1.00 16.62 202 ALA A N 1
ATOM 1490 C CA . ALA A 1 189 ? 41.757 14.668 7.650 1.00 17.04 202 ALA A CA 1
ATOM 1491 C C . ALA A 1 189 ? 40.390 14.966 7.002 1.00 17.30 202 ALA A C 1
ATOM 1492 O O . ALA A 1 189 ? 40.284 15.901 6.221 1.00 18.25 202 ALA A O 1
ATOM 1494 N N . GLU A 1 190 ? 39.377 14.159 7.331 1.00 18.09 203 GLU A N 1
ATOM 1495 C CA . GLU A 1 190 ? 37.997 14.350 6.848 1.00 17.59 203 GLU A CA 1
ATOM 1496 C C . GLU A 1 190 ? 37.362 15.591 7.496 1.00 17.72 203 GLU A C 1
ATOM 1497 O O . GLU A 1 190 ? 36.670 16.365 6.824 1.00 18.23 203 GLU A O 1
ATOM 1503 N N . ILE A 1 191 ? 37.594 15.785 8.796 1.00 16.45 204 ILE A N 1
ATOM 1504 C CA . ILE A 1 191 ? 37.201 17.039 9.453 1.00 16.52 204 ILE A CA 1
ATOM 1505 C C . ILE A 1 191 ? 37.846 18.239 8.757 1.00 16.51 204 ILE A C 1
ATOM 1506 O O . ILE A 1 191 ? 37.187 19.225 8.460 1.00 15.45 204 ILE A O 1
ATOM 1511 N N . GLU A 1 192 ? 39.141 18.141 8.465 1.00 17.02 205 GLU A N 1
ATOM 1512 C CA . GLU A 1 192 ? 39.814 19.217 7.759 1.00 18.17 205 GLU A CA 1
ATOM 1513 C C . GLU A 1 192 ? 39.227 19.468 6.360 1.00 17.68 205 GLU A C 1
ATOM 1514 O O . GLU A 1 192 ? 39.018 20.627 5.984 1.00 17.31 205 GLU A O 1
ATOM 1520 N N . ARG A 1 193 ? 38.945 18.394 5.625 1.00 18.78 206 ARG A N 1
ATOM 1521 C CA . ARG A 1 193 ? 38.334 18.483 4.290 1.00 20.01 206 ARG A CA 1
ATOM 1522 C C . ARG A 1 193 ? 37.010 19.243 4.332 1.00 19.56 206 ARG A C 1
ATOM 1523 O O . ARG A 1 193 ? 36.780 20.164 3.537 1.00 20.45 206 ARG A O 1
ATOM 1531 N N . LEU A 1 194 ? 36.153 18.859 5.266 1.00 18.39 207 LEU A N 1
ATOM 1532 C CA . LEU A 1 194 ? 34.809 19.407 5.358 1.00 18.65 207 LEU A CA 1
ATOM 1533 C C . LEU A 1 194 ? 34.712 20.789 5.998 1.00 18.51 207 LEU A C 1
ATOM 1534 O O . LEU A 1 194 ? 33.858 21.592 5.577 1.00 19.68 207 LEU A O 1
ATOM 1539 N N . PHE A 1 195 ? 35.543 21.056 7.013 1.00 18.05 208 PHE A N 1
ATOM 1540 C CA . PHE A 1 195 ? 35.387 22.266 7.855 1.00 18.50 208 PHE A CA 1
ATOM 1541 C C . PHE A 1 195 ? 36.570 23.231 7.894 1.00 19.05 208 PHE A C 1
ATOM 1542 O O . PHE A 1 195 ? 36.415 24.379 8.349 1.00 18.73 208 PHE A O 1
ATOM 1550 N N . GLY A 1 196 ? 37.732 22.769 7.436 1.00 19.24 209 GLY A N 1
ATOM 1551 C CA . GLY A 1 196 ? 38.986 23.512 7.559 1.00 21.14 209 GLY A CA 1
ATOM 1552 C C . GLY A 1 196 ? 39.079 24.850 6.847 1.00 22.17 209 GLY A C 1
ATOM 1553 O O . GLY A 1 196 ? 39.782 25.751 7.316 1.00 23.07 209 GLY A O 1
ATOM 1554 N N . LYS A 1 197 ? 38.397 24.987 5.715 1.00 22.96 210 LYS A N 1
ATOM 1555 C CA . LYS A 1 197 ? 38.442 26.249 4.985 1.00 23.92 210 LYS A CA 1
ATOM 1556 C C . LYS A 1 197 ? 37.741 27.379 5.728 1.00 23.13 210 LYS A C 1
ATOM 1557 O O . LYS A 1 197 ? 38.167 28.528 5.646 1.00 23.82 210 LYS A O 1
ATOM 1563 N N . ILE A 1 198 ? 36.685 27.051 6.468 1.00 22.20 211 ILE A N 1
ATOM 1564 C CA . ILE A 1 198 ? 35.874 28.056 7.134 1.00 22.12 211 ILE A CA 1
ATOM 1565 C C . ILE A 1 198 ? 36.190 28.161 8.634 1.00 21.41 211 ILE A C 1
ATOM 1566 O O . ILE A 1 198 ? 36.018 29.231 9.232 1.00 22.57 211 ILE A O 1
ATOM 1571 N N . CYS A 1 199 ? 36.679 27.067 9.224 1.00 20.19 212 CYS A N 1
ATOM 1572 C CA . CYS A 1 199 ? 36.775 26.951 10.683 1.00 18.23 212 CYS A CA 1
ATOM 1573 C C . CYS A 1 199 ? 38.199 26.838 11.207 1.00 18.09 212 CYS A C 1
ATOM 1574 O O . CYS A 1 199 ? 39.025 26.147 10.608 1.00 18.69 212 CYS A O 1
ATOM 1577 N N . ASN A 1 200 ? 38.435 27.462 12.357 1.00 16.65 213 ASN A N 1
ATOM 1578 C CA . ASN A 1 200 ? 39.561 27.152 13.222 1.00 16.72 213 ASN A CA 1
ATOM 1579 C C . ASN A 1 200 ? 39.224 25.821 13.886 1.00 16.41 213 ASN A C 1
ATOM 1580 O O . ASN A 1 200 ? 38.108 25.655 14.370 1.00 17.00 213 ASN A O 1
ATOM 1585 N N . ILE A 1 201 ? 40.162 24.876 13.867 1.00 15.55 214 ILE A N 1
ATOM 1586 C CA . ILE A 1 201 ? 39.913 23.519 14.382 1.00 14.75 214 ILE A CA 1
ATOM 1587 C C . ILE A 1 201 ? 40.745 23.255 15.638 1.00 14.90 214 ILE A C 1
ATOM 1588 O O . ILE A 1 201 ? 41.958 23.293 15.567 1.00 14.84 214 ILE A O 1
ATOM 1593 N N . ARG A 1 202 ? 40.082 22.969 16.753 1.00 13.67 215 ARG A N 1
ATOM 1594 C CA . ARG A 1 202 ? 40.749 22.594 18.010 1.00 13.90 215 ARG A CA 1
ATOM 1595 C C . ARG A 1 202 ? 40.247 21.214 18.415 1.00 14.25 215 ARG A C 1
ATOM 1596 O O . ARG A 1 202 ? 39.026 20.975 18.424 1.00 14.82 215 ARG A O 1
ATOM 1604 N N . CYS A 1 203 ? 41.166 20.295 18.717 1.00 13.50 216 CYS A N 1
ATOM 1605 C CA . CYS A 1 203 ? 40.793 19.010 19.272 1.00 13.76 216 CYS A CA 1
ATOM 1606 C C . CYS A 1 203 ? 41.036 19.088 20.763 1.00 14.12 216 CYS A C 1
ATOM 1607 O O . CYS A 1 203 ? 42.182 19.061 21.215 1.00 14.08 216 CYS A O 1
ATOM 1610 N N . LEU A 1 204 ? 39.964 19.185 21.526 1.00 14.44 217 LEU A N 1
ATOM 1611 C CA . LEU A 1 204 ? 40.083 19.409 22.967 1.00 14.50 217 LEU A CA 1
ATOM 1612 C C . LEU A 1 204 ? 40.321 18.173 23.797 1.00 14.99 217 LEU A C 1
ATOM 1613 O O . LEU A 1 204 ? 40.896 18.260 24.889 1.00 15.41 217 LEU A O 1
ATOM 1618 N N . GLU A 1 205 ? 39.828 17.030 23.320 1.00 15.09 218 GLU A N 1
ATOM 1619 C CA . GLU A 1 205 ? 39.886 15.781 24.061 1.00 15.64 218 GLU A CA 1
ATOM 1620 C C . GLU A 1 205 ? 40.027 14.608 23.125 1.00 16.64 218 GLU A C 1
ATOM 1621 O O . GLU A 1 205 ? 39.502 14.622 21.989 1.00 16.47 218 GLU A O 1
ATOM 1627 N N . LYS A 1 206 ? 40.748 13.598 23.602 1.00 16.68 219 LYS A N 1
ATOM 1628 C CA . LYS A 1 206 ? 40.761 12.296 22.979 1.00 17.04 219 LYS A CA 1
ATOM 1629 C C . LYS A 1 206 ? 40.793 11.289 24.116 1.00 18.38 219 LYS A C 1
ATOM 1630 O O . LYS A 1 206 ? 41.781 11.238 24.867 1.00 19.52 219 LYS A O 1
ATOM 1636 N N . VAL A 1 207 ? 39.727 10.491 24.237 1.00 17.41 220 VAL A N 1
ATOM 1637 C CA . VAL A 1 207 ? 39.543 9.611 25.388 1.00 18.16 220 VAL A CA 1
ATOM 1638 C C . VAL A 1 207 ? 39.114 8.209 24.975 1.00 17.79 220 VAL A C 1
ATOM 1639 O O . VAL A 1 207 ? 38.490 8.030 23.930 1.00 17.38 220 VAL A O 1
ATOM 1643 N N . ASP A 1 208 ? 39.474 7.216 25.786 1.00 17.43 221 ASP A N 1
ATOM 1644 C CA . ASP A 1 208 ? 39.014 5.844 25.550 1.00 18.24 221 ASP A CA 1
ATOM 1645 C C . ASP A 1 208 ? 37.495 5.809 25.713 1.00 18.22 221 ASP A C 1
ATOM 1646 O O . ASP A 1 208 ? 36.953 6.269 26.725 1.00 19.28 221 ASP A O 1
ATOM 1651 N N . ALA A 1 209 ? 36.808 5.336 24.671 1.00 17.17 222 ALA A N 1
ATOM 1652 C CA . ALA A 1 209 ? 35.347 5.273 24.655 1.00 16.75 222 ALA A CA 1
ATOM 1653 C C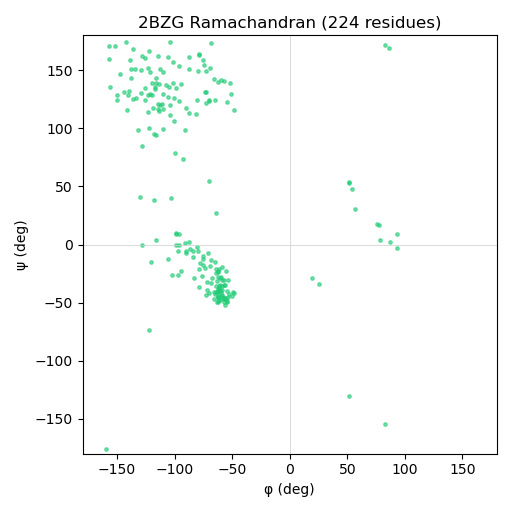 . ALA A 1 209 ? 34.816 3.847 24.570 1.00 17.39 222 ALA A C 1
ATOM 1654 O O . ALA A 1 209 ? 33.602 3.636 24.463 1.00 17.41 222 ALA A O 1
ATOM 1656 N N . PHE A 1 210 ? 35.724 2.879 24.610 1.00 17.63 223 PHE A N 1
ATOM 1657 C CA . PHE A 1 210 ? 35.347 1.484 24.393 1.00 19.20 223 PHE A CA 1
ATOM 1658 C C . PHE A 1 210 ? 34.528 0.921 25.553 1.00 20.84 223 PHE A C 1
ATOM 1659 O O . PHE A 1 210 ? 34.973 0.938 26.692 1.00 20.52 223 PHE A O 1
ATOM 1667 N N . GLU A 1 211 ? 33.329 0.428 25.233 1.00 22.42 224 GLU A N 1
ATOM 1668 C CA . GLU A 1 211 ? 32.430 -0.178 26.218 1.00 25.26 224 GLU A CA 1
ATOM 1669 C C . GLU A 1 211 ? 32.116 -1.616 25.796 1.00 25.38 224 GLU A C 1
ATOM 1670 O O . GLU A 1 211 ? 32.383 -2.010 24.656 1.00 25.31 224 GLU A O 1
ATOM 1676 N N . GLU A 1 212 ? 31.543 -2.403 26.704 1.00 26.34 225 GLU A N 1
ATOM 1677 C CA . GLU 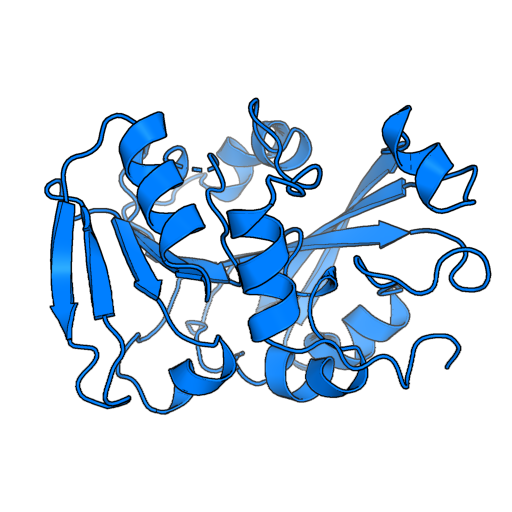A 1 212 ? 31.257 -3.808 26.400 1.00 27.49 225 GLU A CA 1
ATOM 1678 C C . GLU A 1 212 ? 30.462 -3.974 25.109 1.00 26.77 225 GLU A C 1
ATOM 1679 O O . GLU A 1 212 ? 30.788 -4.839 24.296 1.00 27.42 225 GLU A O 1
ATOM 1685 N N . ARG A 1 213 ? 29.453 -3.121 24.909 1.00 26.02 226 ARG A N 1
ATOM 1686 C CA . ARG A 1 213 ? 28.635 -3.148 23.701 1.00 25.14 226 ARG A CA 1
ATOM 1687 C C . ARG A 1 213 ? 29.418 -3.040 22.374 1.00 24.15 226 ARG A C 1
ATOM 1688 O O . ARG A 1 213 ? 28.925 -3.452 21.323 1.00 24.76 226 ARG A O 1
ATOM 1696 N N . HIS A 1 214 ? 30.628 -2.476 22.416 1.00 22.62 227 HIS A N 1
ATOM 1697 C CA . HIS A 1 214 ? 31.407 -2.278 21.179 1.00 21.41 227 HIS A CA 1
ATOM 1698 C C . HIS A 1 214 ? 32.044 -3.537 20.625 1.00 21.58 227 HIS A C 1
ATOM 1699 O O . HIS A 1 214 ? 32.427 -3.591 19.446 1.00 21.02 227 HIS A O 1
ATOM 1706 N N . LYS A 1 215 ? 32.145 -4.553 21.471 1.00 22.40 228 LYS A N 1
ATOM 1707 C CA . LYS A 1 215 ? 32.539 -5.888 21.007 1.00 23.41 228 LYS A CA 1
ATOM 1708 C C . LYS A 1 215 ? 31.660 -6.400 19.854 1.00 23.58 228 LYS A C 1
ATOM 1709 O O . LYS A 1 215 ? 32.136 -7.123 18.976 1.00 23.81 228 LYS A O 1
ATOM 1715 N N . SER A 1 216 ? 30.395 -5.985 19.836 1.00 23.63 229 SER A N 1
ATOM 1716 C CA . SER A 1 216 ? 29.470 -6.390 18.781 1.00 24.37 229 SER A CA 1
ATOM 1717 C C . SER A 1 216 ? 29.801 -5.795 17.397 1.00 24.27 229 SER A C 1
ATOM 1718 O O . SER A 1 216 ? 29.229 -6.232 16.390 1.00 25.58 229 SER A O 1
ATOM 1721 N N . TRP A 1 217 ? 30.686 -4.793 17.349 1.00 24.32 230 TRP A N 1
ATOM 1722 C CA . TRP A 1 217 ? 31.129 -4.208 16.069 1.00 24.32 230 TRP A CA 1
ATOM 1723 C C . TRP A 1 217 ? 32.367 -4.919 15.510 1.00 24.35 230 TRP A C 1
ATOM 1724 O O . TRP A 1 217 ? 32.824 -4.630 14.389 1.00 25.32 230 TRP A O 1
ATOM 1735 N N . GLY A 1 218 ? 32.938 -5.827 16.293 1.00 24.02 231 GLY A N 1
ATOM 1736 C CA . GLY A 1 218 ? 34.166 -6.497 15.886 1.00 23.76 231 GLY A CA 1
ATOM 1737 C C . GLY A 1 218 ? 35.433 -5.678 16.033 1.00 23.66 231 GLY A C 1
ATOM 1738 O O . GLY A 1 218 ? 36.463 -6.006 15.450 1.00 24.13 231 GLY A O 1
ATOM 1739 N N . ILE A 1 219 ? 35.361 -4.597 16.810 1.00 23.35 232 ILE A N 1
ATOM 1740 C CA . ILE A 1 219 ? 36.531 -3.799 17.115 1.00 22.50 232 ILE A CA 1
ATOM 1741 C C . ILE A 1 219 ? 36.963 -4.068 18.559 1.00 22.71 232 ILE A C 1
ATOM 1742 O O . ILE A 1 219 ? 36.175 -4.576 19.375 1.00 23.15 232 ILE A O 1
ATOM 1747 N N . ASP A 1 220 ? 38.205 -3.720 18.865 1.00 22.49 233 ASP A N 1
ATOM 1748 C CA . ASP A 1 220 ? 38.724 -3.909 20.225 1.00 21.72 233 ASP A CA 1
ATOM 1749 C C . ASP A 1 220 ? 39.360 -2.660 20.832 1.00 20.84 233 ASP A C 1
ATOM 1750 O O . ASP A 1 220 ? 39.832 -2.700 21.961 1.00 19.79 233 ASP A O 1
ATOM 1755 N N . CYS A 1 221 ? 39.373 -1.569 20.066 1.00 19.66 234 CYS A N 1
ATOM 1756 C CA . CYS A 1 221 ? 39.711 -0.250 20.593 1.00 18.63 234 CYS A CA 1
ATOM 1757 C C . CYS A 1 221 ? 38.762 0.786 20.011 1.00 17.54 234 CYS A C 1
ATOM 1758 O O . CYS A 1 221 ? 38.356 0.715 18.836 1.00 16.01 234 CYS A O 1
ATOM 1761 N N . LEU A 1 222 ? 38.420 1.753 20.850 1.00 16.20 235 LEU A N 1
ATOM 1762 C CA . LEU A 1 222 ? 37.591 2.865 20.402 1.00 15.28 235 LEU A CA 1
ATOM 1763 C C . LEU A 1 222 ? 37.953 4.088 21.213 1.00 15.39 235 LEU A C 1
ATOM 1764 O O . LEU A 1 222 ? 37.964 4.038 22.451 1.00 14.67 235 LEU A O 1
ATOM 1769 N N . PHE A 1 223 ? 38.227 5.180 20.501 1.00 14.39 236 PHE A N 1
ATOM 1770 C CA . PHE A 1 223 ? 38.494 6.476 21.108 1.00 15.35 236 PHE A CA 1
ATOM 1771 C C . PHE A 1 223 ? 37.504 7.508 20.613 1.00 15.63 236 PHE A C 1
ATOM 1772 O O . PHE A 1 223 ? 37.052 7.441 19.470 1.00 16.57 236 PHE A O 1
ATOM 1780 N N . GLU A 1 224 ? 37.201 8.466 21.476 1.00 15.00 237 GLU A N 1
ATOM 1781 C CA . GLU A 1 224 ? 36.318 9.574 21.099 1.00 15.23 237 GLU A CA 1
ATOM 1782 C C . GLU A 1 224 ? 37.114 10.844 21.166 1.00 15.23 237 GLU A C 1
ATOM 1783 O O . GLU A 1 224 ? 37.914 11.033 22.093 1.00 15.43 237 GLU A O 1
ATOM 1789 N N . LYS A 1 225 ? 36.894 11.711 20.187 1.00 14.52 238 LYS A N 1
ATOM 1790 C CA . LYS A 1 225 ? 37.501 13.030 20.174 1.00 14.42 238 LYS A CA 1
ATOM 1791 C C . LYS A 1 225 ? 36.442 14.116 20.173 1.00 14.15 238 LYS A C 1
ATOM 1792 O O . LYS A 1 225 ? 35.436 14.024 19.453 1.00 14.22 238 LYS A O 1
ATOM 1798 N N . LEU A 1 226 ? 36.695 15.159 20.954 1.00 13.38 239 LEU A N 1
ATOM 1799 C CA . LEU A 1 226 ? 35.818 16.328 21.008 1.00 12.90 239 LEU A CA 1
ATOM 1800 C C . LEU A 1 226 ? 36.549 17.489 20.383 1.00 13.14 239 LEU A C 1
ATOM 1801 O O . LEU A 1 226 ? 37.655 17.863 20.819 1.00 13.78 239 LEU A O 1
ATOM 1806 N N . TYR A 1 227 ? 35.947 18.034 19.345 1.00 12.46 240 TYR A N 1
ATOM 1807 C CA . TYR A 1 227 ? 36.482 19.174 18.626 1.00 12.61 240 TYR A CA 1
ATOM 1808 C C . TYR A 1 227 ? 35.646 20.411 18.880 1.00 13.09 240 TYR A C 1
ATOM 1809 O O . TYR A 1 227 ? 34.433 20.338 19.074 1.00 13.27 240 TYR A O 1
ATOM 1818 N N . LEU A 1 228 ? 36.309 21.550 18.865 1.00 12.74 241 LEU A N 1
ATOM 1819 C CA . LEU A 1 228 ? 35.645 22.831 18.912 1.00 12.96 241 LEU A CA 1
ATOM 1820 C C . LEU A 1 228 ? 36.030 23.522 17.630 1.00 13.37 241 LEU A C 1
ATOM 1821 O O . LEU A 1 228 ? 37.226 23.766 17.375 1.00 12.62 241 LEU A O 1
ATOM 1826 N N . LEU A 1 229 ? 35.026 23.800 16.810 1.00 13.77 242 LEU A N 1
ATOM 1827 C CA . LEU A 1 229 ? 35.200 24.473 15.544 1.00 14.73 242 LEU A CA 1
ATOM 1828 C C . LEU A 1 229 ? 34.595 25.865 15.680 1.00 15.23 242 LEU A C 1
ATOM 1829 O O . LEU A 1 229 ? 33.446 26.017 16.125 1.00 15.70 242 LEU A O 1
ATOM 1834 N N . THR A 1 230 ? 35.359 26.887 15.306 1.00 15.29 243 THR A N 1
ATOM 1835 C CA . THR A 1 230 ? 34.877 28.260 15.406 1.00 16.35 243 THR A CA 1
AT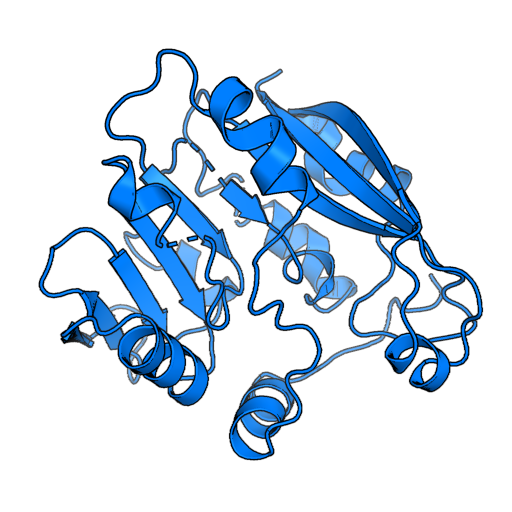OM 1836 C C . THR A 1 230 ? 35.240 28.997 14.131 1.00 17.43 243 THR A C 1
ATOM 1837 O O . THR A 1 230 ? 36.033 28.508 13.356 1.00 17.46 243 THR A O 1
ATOM 1841 N N . GLU A 1 231 ? 34.667 30.184 13.936 1.00 19.55 244 GLU A N 1
ATOM 1842 C CA . GLU A 1 231 ? 34.959 30.980 12.758 1.00 20.85 244 GLU A CA 1
ATOM 1843 C C . GLU A 1 231 ? 36.466 31.319 12.701 1.00 21.89 244 GLU A C 1
ATOM 1844 O O . GLU A 1 231 ? 37.091 31.560 13.734 1.00 22.46 244 GLU A O 1
ATOM 1850 N N . LYS A 1 232 ? 37.030 31.296 11.494 1.00 23.63 245 LYS A N 1
ATOM 1851 C CA . LYS A 1 232 ? 38.403 31.746 11.255 1.00 26.04 245 LYS A CA 1
ATOM 1852 C C . LYS A 1 232 ? 38.637 33.117 11.868 1.00 26.66 245 LYS A C 1
ATOM 1853 O O . LYS A 1 232 ? 37.781 34.002 11.757 1.00 27.62 245 LYS A O 1
#

GO terms:
  GO:0008119 thiopurine S-methyltransferase activity (F, IDA)
  GO:0006805 xenobiotic metabolic process (P, IDA)
  GO:1904047 S-adenosyl-L-methionine binding (F, IDA)
  GO:0008119 thiopurine S-methyltransferase activity (F, TAS)
  GO:0006139 nucleobase-containing compound metabolic process (P, TAS)
  GO:0042178 xenobi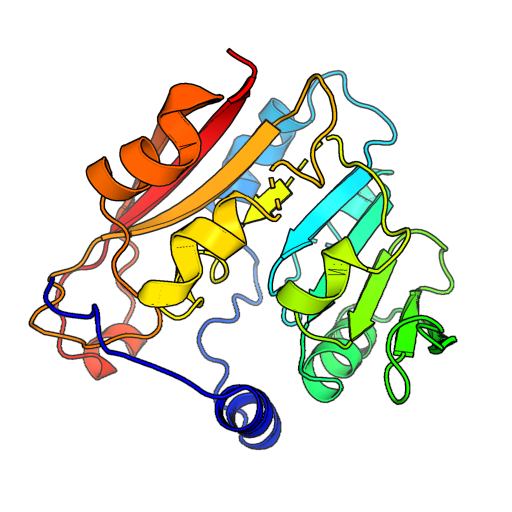otic catabolic process (P, TAS)
  GO:0005829 cytosol (C, TAS)
  GO:0032259 methylation (P, TAS)
  GO:0006805 xenobiotic metabolic process (P, TAS)
  GO:0005515 protein binding (F, IPI)

Foldseek 3Di:
DLLQPDDDDLVNVQVCLVVVVPVLADPVADPVCVVCVCVVCPPHAAFEEEEEQCQLHPVVVQVVRHYAYEYEHQHPSSVVVNCVVVVFDWDWDAQVQDPPWIWIATPVRRYIYTNNHLLCPVSGPPAAGLYAYDCHCQVDNNNCNLVVLVSCRRYDPKHKYKYKAKDFDCNQASDDSHHQDPVNCCVRQVVFWDKDWDDKAWPDDPVCVVRRTDTMIMIIMIIIGD